Protein AF-G8C3I1-F1 (afdb_monomer)

Foldseek 3Di:
DDDDDDDDDDDDDAPVPPPDDDPPPPPPDDPPPDDDPDDDDDDDDDDPVQWDDDDPWIWGDDPPDDIATDDDDPDDPDDDGDDPDDDDDDPDDPPPPPPVPPPVVVVVVVVVLVVVLVVLVVVLVVVLVVLVVVLVVVLVVLVVLQVVLLVLLVVVVVVVVPPDVPPPDDPPLPPDRDFRDLSSLVSLLSVLLSLLVNLVVLQVSLVSNCVSVVDPDPRDHRPDDPCVNVLLVVLCVQQVRNPDQGNQADPPDDCPDVCCNRVQRHLVRHSCNLLDPDDVVSSVLVVQLVVLVVVLVVLLVVLCVVVVVVPPDDPDDDDPPPPVSPPCNVSSVVSSVSSSSVSVSSSSVSSCVVSVVDDPVVVPPD

Sequence (366 aa):
MFWIFKTKLGLLVPLSTVVAGTPIFLYAKPSLTGTTTGGGGVDKALTEKDYSLVGKELNLSSPGIPGVFLQQEGKSNSFYIAENLQGSSSNNLQEGFNLSSFDDKSWSQSLNQEIKKEQDISKVGKDQKQLYEDEVKKIQNIKINFQSAQEKVKKYLDSKNDSTPRVKRESQDNQEIYSLTPEERKALLHVFEGFYHLDQQKASLSSELQKASQGNLETITSNLDAGLKQKVKQDLSKINWSSGEVKLKKSGEQPKKKNNFYGWGTWERTPFQNFYDNQQEWLNAMEHYEKTLNLQNKQVSRTRKKCGFANIGFSGKRSSHSNTCDLNIQGHKQVVQKHKDVIEMHIAKWLLTKMGQLSSEKLERK

Nearest PDB structures (foldseek):
  3q84-assembly2_G  TM=2.038E-01  e=3.820E+00  Homo sapiens
  6qd6-assembly4_D  TM=1.767E-01  e=8.533E+00  Helicobacter pylori

pLDDT: mean 70.99, std 23.17, range [22.8, 98.06]

Structure (mmCIF, N/CA/C/O backbone):
data_AF-G8C3I1-F1
#
_entry.id   AF-G8C3I1-F1
#
loop_
_atom_site.group_PDB
_atom_site.id
_atom_site.type_symbol
_atom_site.label_atom_id
_atom_site.label_alt_id
_atom_site.label_comp_id
_atom_site.label_asym_id
_atom_site.label_entity_id
_atom_site.label_seq_id
_atom_site.pdbx_PDB_ins_code
_atom_site.Cartn_x
_atom_site.Cartn_y
_atom_site.Cartn_z
_atom_site.occupancy
_atom_site.B_iso_or_equiv
_atom_site.auth_seq_id
_atom_site.auth_comp_id
_atom_site.auth_asym_id
_atom_site.auth_atom_id
_atom_site.pdbx_PDB_model_num
ATOM 1 N N . MET A 1 1 ? -35.705 -7.674 -16.699 1.00 31.77 1 MET A N 1
ATOM 2 C CA . MET A 1 1 ? -36.084 -7.632 -15.272 1.00 31.77 1 MET A CA 1
ATOM 3 C C . MET A 1 1 ? -34.902 -7.024 -14.519 1.00 31.77 1 MET A C 1
ATOM 5 O O . MET A 1 1 ? -33.965 -7.735 -14.194 1.00 31.77 1 MET A O 1
ATOM 9 N N . PHE A 1 2 ? -34.868 -5.692 -14.405 1.00 23.06 2 PHE A N 1
ATOM 10 C CA . PHE A 1 2 ? -33.745 -4.934 -13.836 1.00 23.06 2 PHE A CA 1
ATOM 11 C C . PHE A 1 2 ? -34.102 -4.501 -12.414 1.00 23.06 2 PHE A C 1
ATOM 13 O O . PHE A 1 2 ? -35.092 -3.800 -12.222 1.00 23.06 2 PHE A O 1
ATOM 20 N N . TRP A 1 3 ? -33.309 -4.923 -11.432 1.00 22.80 3 TRP A N 1
ATOM 21 C CA . TRP A 1 3 ? -33.403 -4.431 -10.060 1.00 22.80 3 TRP A CA 1
ATOM 22 C C . TRP A 1 3 ? -32.483 -3.221 -9.895 1.00 22.80 3 TRP A C 1
ATOM 24 O O . TRP A 1 3 ? -31.271 -3.322 -10.070 1.00 22.80 3 TRP A O 1
ATOM 34 N N . ILE A 1 4 ? -33.078 -2.075 -9.569 1.00 24.95 4 ILE A N 1
ATOM 35 C CA . ILE A 1 4 ? -32.386 -0.842 -9.190 1.00 24.95 4 ILE A CA 1
ATOM 36 C C . ILE A 1 4 ? -32.362 -0.805 -7.661 1.00 24.95 4 ILE A C 1
ATOM 38 O O . ILE A 1 4 ? -33.402 -0.611 -7.034 1.00 24.95 4 ILE A O 1
ATOM 42 N N . PHE A 1 5 ? -31.190 -0.976 -7.051 1.00 26.70 5 PHE A N 1
ATOM 43 C CA . PHE A 1 5 ? -31.002 -0.679 -5.632 1.00 26.70 5 PHE A CA 1
ATOM 44 C C . PHE A 1 5 ? -30.710 0.816 -5.467 1.00 26.70 5 PHE A C 1
ATOM 46 O O . PHE A 1 5 ? -29.667 1.308 -5.889 1.00 26.70 5 PHE A O 1
ATOM 53 N N . LYS A 1 6 ? -31.644 1.543 -4.844 1.00 26.73 6 LYS A N 1
ATOM 54 C CA . LYS A 1 6 ? -31.394 2.867 -4.261 1.00 26.73 6 LYS A CA 1
ATOM 55 C C . LYS A 1 6 ? -30.860 2.672 -2.843 1.00 26.73 6 LYS A C 1
ATOM 57 O O . LYS A 1 6 ? -31.624 2.332 -1.943 1.00 26.73 6 LYS A O 1
ATOM 62 N N . THR A 1 7 ? -29.574 2.912 -2.632 1.00 31.31 7 THR A N 1
ATOM 63 C CA . THR A 1 7 ? -28.982 3.058 -1.297 1.00 31.31 7 THR A CA 1
ATOM 64 C C . THR A 1 7 ? -29.176 4.492 -0.804 1.00 31.31 7 THR A C 1
ATOM 66 O O . THR A 1 7 ? -28.846 5.459 -1.490 1.00 31.31 7 THR A O 1
ATOM 69 N N . LYS A 1 8 ? -29.770 4.634 0.386 1.00 28.62 8 LYS A N 1
ATOM 70 C CA . LYS A 1 8 ? -29.889 5.905 1.110 1.00 28.62 8 LYS A CA 1
ATOM 71 C C . LYS A 1 8 ? -28.516 6.300 1.665 1.00 28.62 8 LYS A C 1
ATOM 73 O O . LYS A 1 8 ? -27.866 5.493 2.321 1.00 28.62 8 LYS A O 1
ATOM 78 N N . LEU A 1 9 ? -28.114 7.544 1.408 1.00 32.22 9 LEU A N 1
ATOM 79 C CA . 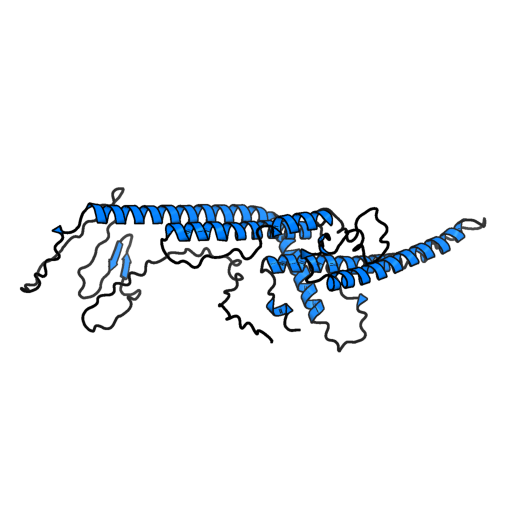LEU A 1 9 ? -26.937 8.192 1.984 1.00 32.22 9 LEU A CA 1
ATOM 80 C C . LEU A 1 9 ? -27.103 8.357 3.502 1.00 32.22 9 LEU A C 1
ATOM 82 O O . LEU A 1 9 ? -27.977 9.096 3.953 1.00 32.22 9 LEU A O 1
ATOM 86 N N . GLY A 1 10 ? -26.244 7.691 4.271 1.00 27.77 10 GLY A N 1
ATOM 87 C CA . GLY A 1 10 ? -25.923 8.077 5.642 1.00 27.77 10 GLY A CA 1
ATOM 88 C C . GLY A 1 10 ? -24.828 9.144 5.623 1.00 27.77 10 GLY A C 1
ATOM 89 O O . GLY A 1 10 ? -23.859 9.026 4.873 1.00 27.77 10 GLY A O 1
ATOM 90 N N . LEU A 1 11 ? -25.003 10.201 6.416 1.00 28.05 11 LEU A N 1
ATOM 91 C CA . LEU A 1 11 ? -24.034 11.282 6.603 1.00 28.05 11 LEU A CA 1
ATOM 92 C C . LEU A 1 11 ? -22.695 10.723 7.119 1.00 28.05 11 LEU A C 1
ATOM 94 O O . LEU A 1 11 ? -22.571 10.338 8.279 1.00 28.05 11 LEU A O 1
ATOM 98 N N . LEU A 1 12 ? -21.682 10.701 6.252 1.00 31.58 12 LEU A N 1
ATOM 99 C CA . LEU A 1 12 ? -20.287 10.461 6.616 1.00 31.58 12 LEU A CA 1
ATOM 100 C C . LEU A 1 12 ? -19.687 11.757 7.170 1.00 31.58 12 LEU A C 1
ATOM 102 O O . LEU A 1 12 ? -19.525 12.732 6.438 1.00 31.58 12 LEU A O 1
ATOM 106 N N . VAL A 1 13 ? -19.316 11.762 8.451 1.00 31.19 13 VAL A N 1
ATOM 107 C CA . VAL A 1 13 ? -18.420 12.786 9.005 1.00 31.19 13 VAL A CA 1
ATOM 108 C C . VAL A 1 13 ? -16.984 12.398 8.624 1.00 31.19 13 VAL A C 1
ATOM 110 O O . VAL A 1 13 ? -16.528 11.322 9.020 1.00 31.19 13 VAL A O 1
ATOM 113 N N . PRO A 1 14 ? -16.249 13.210 7.843 1.00 33.41 14 PRO A N 1
ATOM 114 C CA . PRO A 1 14 ? -14.880 12.885 7.464 1.00 33.41 14 PRO A CA 1
ATOM 115 C C . PRO A 1 14 ? -13.938 12.968 8.675 1.00 33.41 14 PRO A C 1
ATOM 117 O O . PRO A 1 14 ? -13.906 13.965 9.391 1.00 33.41 14 PRO A O 1
ATOM 120 N N . LEU A 1 15 ? -13.105 11.936 8.855 1.00 36.72 15 LEU A N 1
ATOM 121 C CA . LEU A 1 15 ? -12.084 11.816 9.912 1.00 36.72 15 LEU A CA 1
ATOM 122 C C . LEU A 1 15 ? -10.910 12.820 9.791 1.00 36.72 15 LEU A C 1
ATOM 124 O O . LEU A 1 15 ? -9.894 12.683 10.472 1.00 36.72 15 LEU A O 1
ATOM 128 N N . SER A 1 16 ? -11.004 13.827 8.919 1.00 33.16 16 SER A N 1
ATOM 129 C CA . SER A 1 16 ? -9.905 14.745 8.597 1.00 33.16 16 SER A CA 1
ATOM 130 C C . SER A 1 16 ? -9.633 15.827 9.651 1.00 33.16 16 SER A C 1
ATOM 132 O O . SER A 1 16 ? -8.697 16.601 9.483 1.00 33.16 16 SER A O 1
ATOM 134 N N . THR A 1 17 ? -10.394 15.890 10.745 1.00 34.09 17 THR A N 1
ATOM 135 C CA . THR A 1 17 ? -10.217 16.892 11.815 1.00 34.09 17 THR A CA 1
ATOM 136 C C . THR A 1 17 ? -9.324 16.453 12.979 1.00 34.09 17 THR A C 1
ATOM 138 O O . THR A 1 17 ? -9.079 17.253 13.873 1.00 34.09 17 THR A O 1
ATOM 141 N N . VAL A 1 18 ? -8.771 15.234 12.987 1.00 37.56 18 VAL A N 1
ATOM 142 C CA . VAL A 1 18 ? -8.043 14.717 14.171 1.00 37.56 18 VAL A CA 1
ATOM 143 C C . VAL A 1 18 ? -6.525 14.987 14.146 1.00 37.56 18 VAL A C 1
ATOM 145 O O . VAL A 1 18 ? -5.832 14.731 15.125 1.00 37.56 18 VAL A O 1
ATOM 148 N N . VAL A 1 19 ? -5.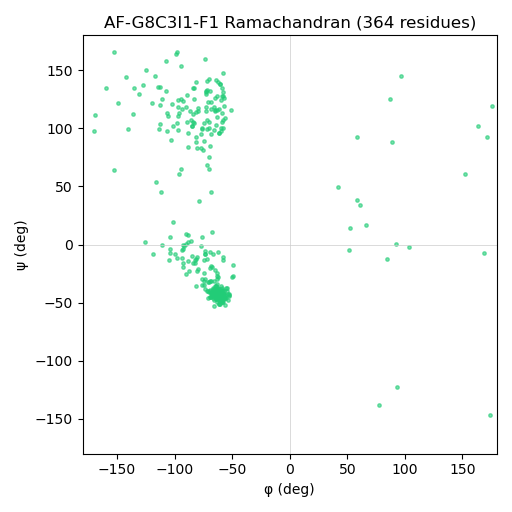972 15.574 13.078 1.00 36.38 19 VAL A N 1
ATOM 149 C CA . VAL A 1 19 ? -4.525 15.877 12.993 1.00 36.38 19 VAL A CA 1
ATOM 150 C C . VAL A 1 19 ? -4.264 17.384 12.918 1.00 36.38 19 VAL A C 1
ATOM 152 O O . VAL A 1 19 ? -3.576 17.876 12.033 1.00 36.38 19 VAL A O 1
ATOM 155 N N . ALA A 1 20 ? -4.809 18.131 13.872 1.00 31.34 20 ALA A N 1
ATOM 156 C CA . ALA A 1 20 ? -4.271 19.422 14.290 1.00 31.34 20 ALA A CA 1
ATOM 157 C C . ALA A 1 20 ? -4.592 19.592 15.779 1.00 31.34 20 ALA A C 1
ATOM 159 O O . ALA A 1 20 ? -5.736 19.449 16.197 1.00 31.34 20 ALA A O 1
ATOM 160 N N . GLY A 1 21 ? -3.550 19.773 16.588 1.00 33.72 21 GLY A N 1
ATOM 161 C CA . GLY A 1 21 ? -3.600 19.613 18.035 1.00 33.72 21 GLY A CA 1
ATOM 162 C C . GLY A 1 21 ? -4.637 20.483 18.740 1.00 33.72 21 GLY A C 1
ATOM 163 O O . GLY A 1 21 ? -4.607 21.701 18.644 1.00 33.72 21 GLY A O 1
ATOM 164 N N . THR A 1 22 ? -5.492 19.832 19.519 1.00 28.11 22 THR A N 1
ATOM 165 C CA . THR A 1 22 ? -5.963 20.267 20.842 1.00 28.11 22 THR A CA 1
ATOM 166 C C . THR A 1 22 ? -6.486 19.018 21.564 1.00 28.11 22 THR A C 1
ATOM 168 O O . THR A 1 22 ? -7.179 18.208 20.945 1.00 28.11 22 THR A O 1
ATOM 171 N N . PRO A 1 23 ? -6.145 18.786 22.843 1.00 30.58 23 PRO A N 1
ATOM 172 C CA . PRO A 1 23 ? -6.767 17.716 23.607 1.00 30.58 23 PRO A CA 1
ATOM 173 C C . PRO A 1 23 ? -8.224 18.105 23.875 1.00 30.58 23 PRO A C 1
ATOM 175 O O . PRO A 1 23 ? -8.504 18.976 24.696 1.00 30.58 23 PRO A O 1
ATOM 178 N N . ILE A 1 24 ? -9.159 17.471 23.167 1.00 29.94 24 ILE A N 1
ATOM 179 C CA . ILE A 1 24 ? -10.581 17.546 23.500 1.00 29.94 24 ILE A CA 1
ATOM 180 C C . ILE A 1 24 ? -10.760 16.765 24.803 1.00 29.94 24 ILE A C 1
ATOM 182 O O . ILE A 1 24 ? -10.808 15.535 24.813 1.00 29.94 24 ILE A O 1
ATOM 186 N N . PHE A 1 25 ? -10.836 17.485 25.920 1.00 28.30 25 PHE A N 1
ATOM 187 C CA . PHE A 1 25 ? -11.436 16.961 27.137 1.00 28.30 25 PHE A CA 1
ATOM 188 C C . PHE A 1 25 ? -12.927 16.749 26.856 1.00 28.30 25 PHE A C 1
ATOM 190 O O . PHE A 1 25 ? -13.719 17.688 26.892 1.00 28.30 25 PHE A O 1
ATOM 197 N N . LEU A 1 26 ? -13.308 15.511 26.544 1.00 28.73 26 LEU A N 1
ATOM 198 C CA . LEU A 1 26 ? -14.701 15.078 26.572 1.00 28.73 26 LEU A CA 1
ATOM 199 C C . LEU A 1 26 ? -15.154 15.030 28.037 1.00 28.73 26 LEU A C 1
ATOM 201 O O . LEU A 1 26 ? -15.110 13.985 28.679 1.00 28.73 26 LEU A O 1
ATOM 205 N N . TYR A 1 27 ? -15.587 16.169 28.574 1.00 28.83 27 TYR A N 1
ATOM 206 C CA . TYR A 1 27 ? -16.553 16.153 29.665 1.00 28.83 27 TYR A CA 1
ATOM 207 C C . TYR A 1 27 ? -17.911 15.835 29.044 1.00 28.83 27 TYR A C 1
ATOM 209 O O . TYR A 1 27 ? -18.565 16.705 28.470 1.00 28.83 27 TYR A O 1
ATOM 217 N N . ALA A 1 28 ? -18.330 14.574 29.131 1.00 28.70 28 ALA A N 1
ATOM 218 C CA . ALA A 1 28 ? -19.736 14.242 28.973 1.00 28.70 28 ALA A CA 1
ATOM 219 C C . ALA A 1 28 ? -20.490 14.913 30.134 1.00 28.70 28 ALA A C 1
ATOM 221 O O . ALA A 1 28 ? -20.399 14.467 31.276 1.00 28.70 28 ALA A O 1
ATOM 222 N N . LYS A 1 29 ? -21.178 16.030 29.866 1.00 29.39 29 LYS A N 1
ATOM 223 C CA . LYS A 1 29 ? -22.185 16.559 30.793 1.00 29.39 29 LYS A CA 1
ATOM 224 C C . LYS A 1 29 ? -23.381 15.598 30.750 1.00 29.39 29 LYS A C 1
ATOM 226 O O . LYS A 1 29 ? -23.921 15.403 29.660 1.00 29.39 29 LYS A O 1
ATOM 231 N N . PRO A 1 30 ? -23.822 15.009 31.872 1.00 30.08 30 PRO A N 1
ATOM 232 C CA . PRO A 1 30 ? -25.100 14.315 31.893 1.00 30.08 30 PRO A CA 1
ATOM 233 C C . PRO A 1 30 ? -26.214 15.347 31.678 1.00 30.08 30 PRO A C 1
ATOM 235 O O . PRO A 1 30 ? -26.363 16.286 32.461 1.00 30.08 30 PRO A O 1
ATOM 238 N N . SER A 1 31 ? -26.985 15.210 30.597 1.00 27.27 31 SER A N 1
ATOM 239 C CA . SER A 1 31 ? -28.233 15.953 30.436 1.00 27.27 31 SER A CA 1
ATOM 240 C C . SER A 1 31 ? -29.290 15.302 31.325 1.00 27.27 31 SER A C 1
ATOM 242 O O . SER A 1 31 ? -29.852 14.266 30.973 1.00 27.27 31 SER A O 1
ATOM 244 N N . LEU A 1 32 ? -29.556 15.889 32.488 1.00 30.33 32 LEU A N 1
ATOM 245 C CA . LEU A 1 32 ? -30.730 15.549 33.287 1.00 30.33 32 LEU A CA 1
ATOM 246 C C . LEU A 1 32 ? -31.964 16.159 32.611 1.00 30.33 32 LEU A C 1
ATOM 248 O O . LEU A 1 32 ? -32.336 17.296 32.885 1.00 30.33 32 LEU A O 1
ATOM 252 N N . THR A 1 33 ? -32.587 15.422 31.694 1.00 31.28 33 THR A N 1
ATOM 253 C CA . THR A 1 33 ? -33.949 15.725 31.239 1.00 31.28 33 THR A CA 1
ATOM 254 C C . THR A 1 33 ? -34.922 15.017 32.169 1.00 31.28 33 THR A C 1
ATOM 256 O O . THR A 1 33 ? -35.193 13.828 32.010 1.00 31.28 33 THR A O 1
ATOM 259 N N . GLY A 1 34 ? -35.414 15.739 33.171 1.00 33.69 34 GLY A N 1
ATOM 260 C CA . GLY A 1 34 ? -36.571 15.311 33.946 1.00 33.69 34 GLY A CA 1
ATOM 261 C C . GLY A 1 34 ? -37.840 15.668 33.182 1.00 33.69 34 GLY A C 1
ATOM 262 O O . GLY A 1 34 ? -38.125 16.845 32.994 1.00 33.69 34 GLY A O 1
ATOM 263 N N . THR A 1 35 ? -38.600 14.677 32.721 1.00 29.28 35 THR A N 1
ATOM 264 C CA . THR A 1 35 ? -39.956 14.906 32.212 1.00 29.28 35 THR A CA 1
ATOM 265 C C . THR A 1 35 ? -40.926 14.908 33.386 1.00 29.28 35 THR A C 1
ATOM 267 O O . THR A 1 35 ? -41.292 13.848 33.893 1.00 29.28 35 THR A O 1
ATOM 270 N N . THR A 1 36 ? -41.350 16.090 33.826 1.00 32.81 36 THR A N 1
ATOM 271 C CA . THR A 1 36 ? -42.514 16.241 34.704 1.00 32.81 36 THR A CA 1
ATOM 272 C C . THR A 1 36 ? -43.775 16.285 33.849 1.00 32.81 36 THR A C 1
ATOM 274 O O . THR A 1 36 ? -44.100 17.299 33.237 1.00 32.81 36 THR A O 1
ATOM 277 N N . THR A 1 37 ? -44.502 15.174 33.787 1.00 39.66 37 THR A N 1
ATOM 278 C CA . THR A 1 37 ? -45.883 15.152 33.291 1.00 39.66 37 THR A CA 1
ATOM 279 C C . THR A 1 37 ? -46.791 15.816 34.323 1.00 39.66 37 THR A C 1
ATOM 281 O O . THR A 1 37 ? -47.175 15.186 35.303 1.00 39.66 37 THR A O 1
ATOM 284 N N . GLY A 1 38 ? -47.136 17.086 34.103 1.00 38.06 38 GLY A N 1
ATOM 285 C CA . GLY A 1 38 ? -48.175 17.763 34.878 1.00 38.06 38 GLY A CA 1
ATOM 286 C C . GLY A 1 38 ? -48.149 19.285 34.766 1.00 38.06 38 GLY A C 1
ATOM 287 O O . GLY A 1 38 ? -47.383 19.935 35.462 1.00 38.06 38 GLY A O 1
ATOM 288 N N . GLY A 1 39 ? -49.055 19.841 33.956 1.00 38.41 39 GLY A N 1
ATOM 289 C CA . GLY A 1 39 ? -49.436 21.259 33.991 1.00 38.41 39 GLY A CA 1
ATOM 290 C C . GLY A 1 39 ? -48.563 22.179 33.136 1.00 38.41 39 GLY A C 1
ATOM 291 O O . GLY A 1 39 ? -47.348 22.205 33.264 1.00 38.41 39 GLY A O 1
ATOM 292 N N . GLY A 1 40 ? -49.199 22.938 32.241 1.00 42.09 40 GLY A N 1
ATOM 293 C CA . GLY A 1 40 ? -48.529 23.791 31.260 1.00 42.09 40 GLY A CA 1
ATOM 294 C C . GLY A 1 40 ? -47.617 24.843 31.893 1.00 42.09 40 GLY A C 1
ATOM 295 O O . GLY A 1 40 ? -48.083 25.859 32.400 1.00 42.09 40 GLY A O 1
ATOM 296 N N . GLY A 1 41 ? -46.313 24.607 31.798 1.00 41.78 41 GLY A N 1
ATOM 297 C CA . GLY A 1 41 ? -45.245 25.557 32.069 1.00 41.78 41 GLY A CA 1
ATOM 298 C C . GLY A 1 41 ? -44.221 25.445 30.946 1.00 41.78 41 GLY A C 1
ATOM 299 O O . GLY A 1 41 ? -43.913 24.352 30.487 1.00 41.78 41 GLY A O 1
ATOM 300 N N . VAL A 1 42 ? -43.764 26.580 30.431 1.00 39.66 42 VAL A N 1
ATOM 301 C CA . VAL A 1 42 ? -42.861 26.646 29.279 1.00 39.66 42 VAL A CA 1
ATOM 302 C C . VAL A 1 42 ? -41.492 26.091 29.685 1.00 39.66 42 VAL A C 1
ATOM 304 O O . VAL A 1 42 ? -40.834 26.692 30.534 1.00 39.66 42 VAL A O 1
ATOM 307 N N . ASP A 1 43 ? -41.056 24.984 29.077 1.00 39.88 43 ASP A N 1
ATOM 308 C CA . ASP A 1 43 ? -39.719 24.411 29.275 1.00 39.88 43 ASP A CA 1
ATOM 309 C C . ASP A 1 43 ? -38.643 25.428 28.863 1.00 39.88 43 ASP A C 1
ATOM 311 O O . ASP A 1 43 ? -38.348 25.622 27.680 1.00 39.88 43 ASP A O 1
ATOM 315 N N . LYS A 1 44 ? -38.045 26.114 29.840 1.00 49.84 44 LYS A N 1
ATOM 316 C CA . LYS A 1 44 ? -36.825 26.896 29.631 1.00 49.84 44 LYS A CA 1
ATOM 317 C C . LYS A 1 44 ? -35.627 26.027 29.978 1.00 49.84 44 LYS A C 1
ATOM 319 O O . LYS A 1 44 ? -35.447 25.638 31.127 1.00 49.84 44 LYS A O 1
ATOM 324 N N . ALA A 1 45 ? -34.796 25.754 28.976 1.00 49.16 45 ALA A N 1
ATOM 325 C CA . ALA A 1 45 ? -33.493 25.145 29.190 1.00 49.16 45 ALA A CA 1
ATOM 326 C C . ALA A 1 45 ? -32.654 26.030 30.127 1.00 49.16 45 ALA A C 1
ATOM 328 O O . ALA A 1 45 ? -32.557 27.240 29.907 1.00 49.16 45 ALA A O 1
ATOM 329 N N . LEU A 1 46 ? -32.054 25.417 31.151 1.00 45.28 46 LEU A N 1
ATOM 330 C CA . LEU A 1 46 ? -31.124 26.087 32.057 1.00 45.28 46 LEU A CA 1
ATOM 331 C C . LEU A 1 46 ? -29.960 26.673 31.250 1.00 45.28 46 LEU A C 1
ATOM 333 O O . LEU A 1 46 ? -29.323 25.989 30.446 1.00 45.28 46 LEU A O 1
ATOM 337 N N . THR A 1 47 ? -29.697 27.953 31.464 1.00 61.75 47 THR A N 1
ATOM 338 C CA . THR A 1 47 ? -28.595 28.692 30.852 1.00 61.75 47 THR A CA 1
ATOM 339 C C . THR A 1 47 ? -27.417 28.777 31.821 1.00 61.75 47 THR A C 1
ATOM 341 O O . THR A 1 47 ? -27.566 28.574 33.022 1.00 61.75 47 THR A O 1
ATOM 344 N N . GLU A 1 48 ? -26.223 29.117 31.329 1.00 49.84 48 GLU A N 1
ATOM 345 C CA . GLU A 1 48 ? -25.019 29.303 32.165 1.00 49.84 48 GLU A CA 1
ATOM 346 C C . GLU A 1 48 ? -25.165 30.361 33.273 1.00 49.84 48 GLU A C 1
ATOM 348 O O . GLU A 1 48 ? -24.308 30.453 34.143 1.00 49.84 48 GLU A O 1
ATOM 353 N N . LYS A 1 49 ? -26.239 31.158 33.262 1.00 61.09 49 LYS A N 1
ATOM 354 C CA . LYS A 1 49 ? -26.556 32.113 34.331 1.00 61.09 49 LYS A CA 1
ATOM 355 C C . LYS A 1 49 ? -27.269 31.475 35.525 1.00 61.09 49 LYS A C 1
ATOM 357 O O . LYS A 1 49 ? -27.304 32.089 36.585 1.00 61.09 49 LYS A O 1
ATOM 362 N N . ASP A 1 50 ? -27.811 30.271 35.355 1.00 49.03 50 ASP A N 1
ATOM 363 C CA . ASP A 1 50 ? -28.641 29.584 36.351 1.00 49.03 50 ASP A CA 1
ATOM 364 C C . ASP A 1 50 ? -27.815 28.672 37.281 1.00 49.03 50 ASP A C 1
ATOM 366 O O . ASP A 1 50 ? -28.345 28.052 38.204 1.00 49.03 50 ASP A O 1
ATOM 370 N N . TYR A 1 51 ? -26.497 28.605 37.065 1.00 49.00 51 TYR A N 1
ATOM 371 C CA . TYR A 1 51 ? -25.553 27.948 37.962 1.00 49.00 51 TYR A CA 1
ATOM 372 C C . TYR A 1 51 ? -24.242 28.730 38.040 1.00 49.00 51 TYR A C 1
ATOM 374 O O . TYR A 1 51 ? -23.759 29.272 37.049 1.00 49.00 51 TYR A O 1
ATOM 382 N N . SER A 1 52 ? -23.629 28.756 39.222 1.00 46.00 52 SER A N 1
ATOM 383 C CA . SER A 1 52 ? -22.265 29.259 39.387 1.00 46.00 52 SER A CA 1
ATOM 384 C C . SER A 1 52 ? -21.408 28.222 40.105 1.00 46.00 52 SER A C 1
ATOM 386 O O . SER A 1 52 ? -21.849 27.567 41.051 1.00 46.00 52 SER A O 1
ATOM 388 N N . LEU A 1 53 ? -20.186 28.041 39.607 1.00 40.28 53 LEU A N 1
ATOM 389 C CA . LEU A 1 53 ? -19.158 27.218 40.235 1.00 40.28 53 LEU A CA 1
ATOM 390 C C . LEU A 1 53 ? -18.237 28.148 41.015 1.00 40.28 53 LEU A C 1
ATOM 392 O O . LEU A 1 53 ? -17.424 28.864 40.429 1.00 40.28 53 LEU A O 1
ATOM 396 N N . VAL A 1 54 ? -18.380 28.144 42.337 1.00 43.22 54 VAL A N 1
ATOM 397 C CA . VAL A 1 54 ? -17.479 28.852 43.249 1.00 43.22 54 VAL A CA 1
ATOM 398 C C . VAL A 1 54 ? -16.755 27.784 44.067 1.00 43.22 54 VAL A C 1
ATOM 400 O O . VAL A 1 54 ? -17.306 27.206 44.995 1.00 43.22 54 VAL A O 1
ATOM 403 N N . GLY A 1 55 ? -15.517 27.462 43.685 1.00 63.12 55 GLY A N 1
ATOM 404 C CA . GLY A 1 55 ? -14.740 26.390 44.321 1.00 63.12 55 GLY A CA 1
ATOM 405 C C . GLY A 1 55 ? -15.157 24.977 43.878 1.00 63.12 55 GLY A C 1
ATOM 406 O O . GLY A 1 55 ? -15.357 24.736 42.690 1.00 63.12 55 GLY A O 1
ATOM 407 N N . LYS A 1 56 ? -15.231 24.026 44.824 1.00 47.06 56 LYS A N 1
ATOM 408 C CA . LYS A 1 56 ? -15.687 22.632 44.592 1.00 47.06 56 LYS A CA 1
ATOM 409 C C . LYS A 1 56 ? -17.203 22.457 44.741 1.00 47.06 56 LYS A C 1
ATOM 411 O O . LYS A 1 56 ? -17.688 21.330 44.754 1.00 47.06 56 LYS A O 1
ATOM 416 N N . GLU A 1 57 ? -17.934 23.554 44.876 1.00 43.50 57 GLU A N 1
ATOM 417 C CA . GLU A 1 57 ? -19.362 23.546 45.157 1.00 43.50 57 GLU A CA 1
ATOM 418 C C . GLU A 1 57 ? -20.127 23.970 43.900 1.00 43.50 57 GLU A C 1
ATOM 420 O O . GLU A 1 57 ? -19.776 24.946 43.229 1.00 43.50 57 GLU A O 1
ATOM 425 N N . LEU A 1 58 ? -21.161 23.199 43.557 1.00 46.81 58 LEU A N 1
ATOM 426 C CA . LEU A 1 58 ? -22.106 23.542 42.501 1.00 46.81 58 LEU A CA 1
ATOM 427 C C . LEU A 1 58 ? -23.317 24.193 43.166 1.00 46.81 58 LEU A C 1
ATOM 429 O O . LEU A 1 58 ? -24.033 23.525 43.909 1.00 46.81 58 LEU A O 1
ATOM 433 N N . ASN A 1 59 ? -23.534 25.483 42.913 1.00 47.47 59 ASN A N 1
ATOM 434 C CA . ASN A 1 59 ? -24.643 26.222 43.504 1.00 47.47 59 ASN A CA 1
ATOM 435 C C . ASN A 1 59 ? -25.709 26.481 42.430 1.00 47.47 59 ASN A C 1
ATOM 437 O O . ASN A 1 59 ? -25.455 27.187 41.448 1.00 47.47 59 ASN A O 1
ATOM 441 N N . LEU A 1 60 ? -26.879 25.862 42.595 1.00 50.56 60 LEU A N 1
ATOM 442 C CA . LEU A 1 60 ? -28.030 25.992 41.699 1.00 50.56 60 LEU A CA 1
ATOM 443 C C . LEU A 1 60 ? -29.032 26.949 42.342 1.00 50.56 60 LEU A C 1
ATOM 445 O O . LEU A 1 60 ? -29.764 26.569 43.254 1.00 50.56 60 LEU A O 1
ATOM 449 N N . SER A 1 61 ? -29.060 28.197 41.878 1.00 45.19 61 SER A N 1
ATOM 450 C CA . SER A 1 61 ? -30.024 29.191 42.348 1.00 45.19 61 SER A CA 1
ATOM 451 C C . SER A 1 61 ? -31.080 29.428 41.273 1.00 45.19 61 SER A C 1
ATOM 453 O O . SER A 1 61 ? -30.864 30.211 40.350 1.00 45.19 61 SER A O 1
ATOM 455 N N . SER A 1 62 ? -32.234 28.775 41.401 1.00 51.44 62 SER A N 1
ATOM 456 C CA . SER A 1 62 ? -33.437 29.137 40.647 1.00 51.44 62 SER A CA 1
ATOM 457 C C . SER A 1 62 ? -34.487 29.682 41.616 1.00 51.44 62 SER A C 1
ATOM 459 O O . SER A 1 62 ? -34.690 29.086 42.678 1.00 51.44 62 SER A O 1
ATOM 461 N N . PRO A 1 63 ? -35.179 30.789 41.294 1.00 40.88 63 PRO A N 1
ATOM 462 C CA . PRO A 1 63 ? -36.254 31.295 42.137 1.00 40.88 63 PRO A CA 1
ATOM 463 C C . PRO A 1 63 ? -37.369 30.243 42.250 1.00 40.88 63 PRO A C 1
ATOM 465 O O . PRO A 1 63 ? -37.980 29.870 41.252 1.00 40.88 63 PRO A O 1
ATOM 468 N N . GLY A 1 64 ? -37.606 29.752 43.471 1.00 50.56 64 GLY A N 1
ATOM 469 C CA . GLY A 1 64 ? -38.670 28.792 43.795 1.00 50.56 64 GLY A CA 1
ATOM 470 C C . GLY A 1 64 ? -38.235 27.338 44.020 1.00 50.56 64 GLY A C 1
ATOM 471 O O . GLY A 1 64 ? -39.088 26.526 44.364 1.00 50.56 64 GLY A O 1
ATOM 472 N N . ILE A 1 65 ? -36.948 26.997 43.880 1.00 50.31 65 ILE A N 1
ATOM 473 C CA . ILE A 1 65 ? -36.429 25.657 44.214 1.00 50.31 65 ILE A CA 1
ATOM 474 C C . ILE A 1 65 ? -35.536 25.780 45.461 1.00 50.31 65 ILE A C 1
ATOM 476 O O . ILE A 1 65 ? -34.608 26.593 45.438 1.00 50.31 65 ILE A O 1
ATOM 480 N N . PRO A 1 66 ? -35.780 25.027 46.552 1.00 44.78 66 PRO A N 1
ATOM 481 C CA . PRO A 1 66 ? -34.871 25.008 47.696 1.00 44.78 66 PRO A CA 1
ATOM 482 C C . PRO A 1 66 ? -33.479 24.545 47.242 1.00 44.78 66 PRO A C 1
ATOM 484 O O . PRO A 1 66 ? -33.344 23.536 46.551 1.00 44.78 66 PRO A O 1
ATOM 487 N N . GLY A 1 67 ? -32.450 25.327 47.579 1.00 43.03 67 GLY A N 1
ATOM 488 C CA . GLY A 1 67 ? -31.085 25.115 47.099 1.00 43.03 67 GLY A CA 1
ATOM 489 C C . GLY A 1 67 ? -30.541 23.744 47.500 1.00 43.03 67 GLY A C 1
ATOM 490 O O . GLY A 1 67 ? -30.509 23.401 48.680 1.00 43.03 67 GLY A O 1
ATOM 491 N N . VAL A 1 68 ? -30.096 22.965 46.513 1.00 44.06 68 VAL A N 1
ATOM 492 C CA . VAL A 1 68 ? -29.398 21.695 46.737 1.00 44.06 68 VAL A CA 1
ATOM 493 C C . VAL A 1 68 ? -27.913 21.996 46.902 1.00 44.06 68 VAL A C 1
ATOM 495 O O . VAL A 1 68 ? -27.262 22.449 45.962 1.00 44.06 68 VAL A O 1
ATOM 498 N N . PHE A 1 69 ? -27.379 21.737 48.094 1.00 46.00 69 PHE A N 1
ATOM 499 C CA . PHE A 1 69 ? -25.955 21.878 48.389 1.00 46.00 69 PHE A CA 1
ATOM 500 C C . PHE A 1 69 ? -25.245 20.536 48.201 1.00 46.00 69 PHE A C 1
ATOM 502 O O . PHE A 1 69 ? -25.624 19.532 48.800 1.00 46.00 69 PHE A O 1
ATOM 509 N N . LEU A 1 70 ? -24.197 20.521 47.376 1.00 42.50 70 LEU A N 1
ATOM 510 C CA . LEU A 1 70 ? -23.312 19.369 47.207 1.00 42.50 70 LEU A CA 1
ATOM 511 C C . LEU A 1 70 ? -21.936 19.726 47.764 1.00 42.50 70 LEU A C 1
ATOM 513 O O . LEU A 1 70 ? -21.171 20.444 47.121 1.00 42.50 70 LEU A O 1
ATOM 517 N N . GLN A 1 71 ? -21.627 19.215 48.956 1.00 41.72 71 GLN A N 1
ATOM 518 C CA . GLN A 1 71 ? -20.323 19.386 49.588 1.00 41.72 71 GLN A CA 1
ATOM 519 C C . GLN A 1 71 ? -19.602 18.037 49.649 1.00 41.72 71 GLN A C 1
ATOM 521 O O . GLN A 1 71 ? -20.100 17.072 50.223 1.00 41.72 71 GLN A O 1
ATOM 526 N N . GLN A 1 72 ? -18.435 17.955 49.009 1.00 41.22 72 GLN A N 1
ATOM 527 C CA . GLN A 1 72 ? -17.606 16.752 49.008 1.00 41.22 72 GLN A CA 1
ATOM 528 C C . GLN A 1 72 ? -16.516 16.879 50.078 1.00 41.22 72 GLN A C 1
ATOM 530 O O . GLN A 1 72 ? -15.469 17.483 49.833 1.00 41.22 72 GLN A O 1
ATOM 535 N N . GLU A 1 73 ? -16.741 16.283 51.249 1.00 37.56 73 GLU A N 1
ATOM 536 C CA . GLU A 1 73 ? -15.701 16.113 52.269 1.00 37.56 73 GLU A CA 1
ATOM 537 C C . GLU A 1 73 ? -15.021 14.736 52.168 1.00 37.56 73 GLU A C 1
ATOM 539 O O . GLU A 1 73 ? -15.541 13.779 51.599 1.00 37.56 73 GLU A O 1
ATOM 544 N N . GLY A 1 74 ? -13.771 14.666 52.624 1.00 44.28 74 GLY A N 1
ATOM 545 C CA . GLY A 1 74 ? -12.825 13.602 52.290 1.00 44.28 74 GLY A CA 1
ATOM 546 C C . GLY A 1 74 ? -13.252 12.162 52.623 1.00 44.28 74 GLY A C 1
ATOM 547 O O . GLY A 1 74 ? -13.879 11.881 53.634 1.00 44.28 74 GLY A O 1
ATOM 548 N N . LYS A 1 75 ? -12.787 11.239 51.763 1.00 43.53 75 LYS A N 1
ATOM 549 C CA . LYS A 1 75 ? -12.713 9.759 51.859 1.00 43.53 75 LYS A CA 1
ATOM 550 C C . LYS A 1 75 ? -13.974 8.958 52.227 1.00 43.53 75 LYS A C 1
ATOM 552 O O . LYS A 1 75 ? -13.922 7.737 52.116 1.00 43.53 75 LYS A O 1
ATOM 557 N N . SER A 1 76 ? -15.099 9.586 52.544 1.00 39.09 76 SER A N 1
ATOM 558 C CA . SER A 1 76 ? -16.393 8.920 52.698 1.00 39.09 76 SER A CA 1
ATOM 559 C C . SER A 1 76 ? -17.474 9.745 52.010 1.00 39.09 76 SER A C 1
ATOM 561 O O . SER A 1 76 ? -17.801 10.837 52.460 1.00 39.09 76 SER A O 1
ATOM 563 N N . ASN A 1 77 ? -18.043 9.217 50.924 1.00 36.56 77 ASN A N 1
ATOM 564 C CA . ASN A 1 77 ? -19.208 9.815 50.272 1.00 36.56 77 ASN A CA 1
ATOM 565 C C . ASN A 1 77 ? -20.460 9.523 51.116 1.00 36.56 77 ASN A C 1
ATOM 567 O O . ASN A 1 77 ? -21.192 8.581 50.824 1.00 36.56 77 ASN A O 1
ATOM 571 N N . SER A 1 78 ? -20.707 10.302 52.168 1.00 37.91 78 SER A N 1
ATOM 572 C CA . SER A 1 78 ? -22.035 10.379 52.787 1.00 37.91 78 SER A CA 1
ATOM 573 C C . SER A 1 78 ? -22.770 11.595 52.240 1.00 37.91 78 SER A C 1
ATOM 575 O O . SER A 1 78 ? -22.258 12.710 52.321 1.00 37.91 78 SER A O 1
ATOM 577 N N . PHE A 1 79 ? -23.958 11.368 51.687 1.00 37.81 79 PHE A N 1
ATOM 578 C CA . PHE A 1 79 ? -24.857 12.410 51.205 1.00 37.81 79 PHE A CA 1
ATOM 579 C C . PHE A 1 79 ? -25.779 12.852 52.341 1.00 37.81 79 PHE A C 1
ATOM 581 O O . PHE A 1 79 ? -26.442 12.015 52.949 1.00 37.81 79 PHE A O 1
ATOM 588 N N . TYR A 1 80 ? -25.856 14.157 52.590 1.00 37.09 80 TYR A N 1
ATOM 589 C CA . TYR A 1 80 ? -26.853 14.743 53.481 1.00 37.09 80 TYR A CA 1
ATOM 590 C C . TYR A 1 80 ? -27.698 15.733 52.685 1.00 37.09 80 TYR A C 1
ATOM 592 O O . TYR A 1 80 ? -27.172 16.680 52.106 1.00 37.09 80 TYR A O 1
ATOM 600 N N . ILE A 1 81 ? -29.011 15.509 52.654 1.00 37.25 81 ILE A N 1
ATOM 601 C CA . ILE A 1 81 ? -29.977 16.512 52.206 1.00 37.25 81 ILE A CA 1
ATOM 602 C C . ILE A 1 81 ? -30.352 17.307 53.455 1.00 37.25 81 ILE A C 1
ATOM 604 O O . ILE A 1 81 ? -31.039 16.792 54.334 1.00 37.25 81 ILE A O 1
ATOM 608 N N . ALA A 1 82 ? -29.846 18.533 53.576 1.00 40.88 82 ALA A N 1
ATOM 609 C CA . ALA A 1 82 ? -30.240 19.430 54.655 1.00 40.88 82 ALA A CA 1
ATOM 610 C C . ALA A 1 82 ? -31.547 20.134 54.267 1.00 40.88 82 ALA A C 1
ATOM 612 O O . ALA A 1 82 ? -31.562 21.036 53.431 1.00 40.88 82 ALA A O 1
ATOM 613 N N . GLU A 1 83 ? -32.653 19.703 54.866 1.00 37.88 83 GLU A N 1
ATOM 614 C CA . GLU A 1 83 ? -33.967 20.313 54.684 1.00 37.88 83 GLU A CA 1
ATOM 615 C C . GLU A 1 83 ? -34.091 21.546 55.593 1.00 37.88 83 GLU A C 1
ATOM 617 O O . GLU A 1 83 ? -34.453 21.458 56.763 1.00 37.88 83 GLU A O 1
ATOM 622 N N . ASN A 1 84 ? -33.749 22.723 55.065 1.00 43.03 84 ASN A N 1
ATOM 623 C CA . ASN A 1 84 ? -34.031 23.993 55.735 1.00 43.03 84 ASN A CA 1
ATOM 624 C C . ASN A 1 84 ? -35.428 24.483 55.327 1.00 43.03 84 ASN A C 1
ATOM 626 O O . ASN A 1 84 ? -35.580 25.295 54.416 1.00 43.03 84 ASN A O 1
ATOM 630 N N . LEU A 1 85 ? -36.458 23.979 56.011 1.00 40.94 85 LEU A N 1
ATOM 631 C CA . LEU A 1 85 ? -37.831 24.477 55.916 1.00 40.94 85 LEU A CA 1
ATOM 632 C C . LEU A 1 85 ? -38.158 25.333 57.144 1.00 40.94 85 LEU A C 1
ATOM 634 O O . LEU A 1 85 ? -38.680 24.853 58.148 1.00 40.94 85 LEU A O 1
ATOM 638 N N . GLN A 1 86 ? -37.889 26.634 57.046 1.00 47.12 86 GLN A N 1
ATOM 639 C CA . GLN A 1 86 ? -38.577 27.626 57.866 1.00 47.12 86 GLN A CA 1
ATOM 640 C C . GLN A 1 86 ? -39.586 28.380 57.003 1.00 47.12 86 GLN A C 1
ATOM 642 O O . GLN A 1 86 ? -39.224 29.188 56.154 1.00 47.12 86 GLN A O 1
ATOM 647 N N . GLY A 1 87 ? -40.863 28.127 57.289 1.00 47.00 87 GLY A N 1
ATOM 648 C CA . GLY A 1 87 ? -41.951 29.062 57.029 1.00 47.00 87 GLY A CA 1
ATOM 649 C C . GLY A 1 87 ? -42.603 28.964 55.656 1.00 47.00 87 GLY A C 1
ATOM 650 O O . GLY A 1 87 ? -42.287 29.739 54.762 1.00 47.00 87 GLY A O 1
ATOM 651 N N . SER A 1 88 ? -43.618 28.107 55.538 1.00 39.19 88 SER A N 1
ATOM 652 C CA . SER A 1 88 ? -44.905 28.470 54.924 1.00 39.19 88 SER A CA 1
ATOM 653 C C . SER A 1 88 ? -45.933 27.373 55.186 1.00 39.19 88 SER A C 1
ATOM 655 O O . SER A 1 88 ? -45.829 26.265 54.668 1.00 39.19 88 SER A O 1
ATOM 657 N N . SER A 1 89 ? -46.934 27.697 56.007 1.00 48.38 89 SER A N 1
ATOM 658 C CA . SER A 1 89 ? -48.155 26.908 56.164 1.00 48.38 89 SER A CA 1
ATOM 659 C C . SER A 1 89 ? -48.871 26.786 54.823 1.00 48.38 89 SER A C 1
ATOM 661 O O . SER A 1 89 ? -49.418 27.767 54.324 1.00 48.38 89 SER A O 1
ATOM 663 N N . SER A 1 90 ? -48.936 25.575 54.280 1.00 40.16 90 SER A N 1
ATOM 664 C CA . SER A 1 90 ? -49.975 25.191 53.330 1.00 40.16 90 SER A CA 1
ATOM 665 C C . SER A 1 90 ? -50.401 23.760 53.632 1.00 40.16 90 SER A C 1
ATOM 667 O O . SER A 1 90 ? -49.727 22.788 53.297 1.00 40.16 90 SER A O 1
ATOM 669 N N . ASN A 1 91 ? -51.522 23.650 54.340 1.00 49.16 91 ASN A N 1
ATOM 670 C CA . ASN A 1 91 ? -52.246 22.405 54.525 1.00 49.16 91 ASN A CA 1
ATOM 671 C C . ASN A 1 91 ? -52.906 22.061 53.185 1.00 49.16 91 ASN A C 1
ATOM 673 O O . ASN A 1 91 ? -53.841 22.761 52.807 1.00 49.16 91 ASN A O 1
ATOM 677 N N . ASN A 1 92 ? -52.388 21.052 52.471 1.00 49.84 92 ASN A N 1
ATOM 678 C CA . ASN A 1 92 ? -53.092 20.149 51.531 1.00 49.84 92 ASN A CA 1
ATOM 679 C C . ASN A 1 92 ? -52.161 19.614 50.429 1.00 49.84 92 ASN A C 1
ATOM 681 O O . ASN A 1 92 ? -52.401 19.815 49.243 1.00 49.84 92 ASN A O 1
ATOM 685 N N . LEU A 1 93 ? -51.110 18.893 50.822 1.00 44.00 93 LEU A N 1
ATOM 686 C CA . LEU A 1 93 ? -50.365 17.993 49.934 1.00 44.00 93 LEU A CA 1
ATOM 687 C C . LEU A 1 93 ? -49.735 16.875 50.776 1.00 44.00 93 LEU A C 1
ATOM 689 O O . LEU A 1 93 ? -48.526 16.751 50.913 1.00 44.00 93 LEU A O 1
ATOM 693 N N . GLN A 1 94 ? -50.600 16.068 51.390 1.00 43.81 94 GLN A N 1
ATOM 694 C CA . GLN A 1 94 ? -50.257 14.719 51.839 1.00 43.81 94 GLN A CA 1
ATOM 695 C C . GLN A 1 94 ? -50.698 13.718 50.762 1.00 43.81 94 GLN A C 1
ATOM 697 O O . GLN A 1 94 ? -51.504 12.828 51.009 1.00 43.81 94 GLN A O 1
ATOM 702 N N . GLU A 1 95 ? -50.150 13.841 49.553 1.00 44.03 95 GLU A N 1
ATOM 703 C CA . GLU A 1 95 ? -49.829 12.628 48.803 1.00 44.03 95 GLU A CA 1
ATOM 704 C C . GLU A 1 95 ? -48.492 12.158 49.360 1.00 44.03 95 GLU A C 1
ATOM 706 O O . GLU A 1 95 ? -47.418 12.594 48.951 1.00 44.03 95 GLU A O 1
ATOM 711 N N . GLY A 1 96 ? -48.581 11.350 50.418 1.00 41.66 96 GLY A N 1
ATOM 712 C CA . GLY A 1 96 ? -47.425 10.733 51.037 1.00 41.66 96 GLY A CA 1
ATOM 713 C C . GLY A 1 96 ? -46.670 9.936 49.985 1.00 41.66 96 GLY A C 1
ATOM 714 O O . GLY A 1 96 ? -47.129 8.879 49.553 1.00 41.66 96 GLY A O 1
ATOM 715 N N . PHE A 1 97 ? -45.501 10.440 49.591 1.00 44.31 97 PHE A N 1
ATOM 716 C CA . PHE A 1 97 ? -44.502 9.651 48.892 1.00 44.31 97 PHE A CA 1
ATOM 717 C C . PHE A 1 97 ? -44.111 8.522 49.847 1.00 44.31 97 PHE A C 1
ATOM 719 O O . PHE A 1 97 ? -43.365 8.711 50.808 1.00 44.31 97 PHE A O 1
ATOM 726 N N . ASN A 1 98 ? -44.741 7.365 49.668 1.00 43.12 98 ASN A N 1
ATOM 727 C CA . ASN A 1 98 ? -44.643 6.260 50.600 1.00 43.12 98 ASN A CA 1
ATOM 728 C C . ASN A 1 98 ? -43.293 5.551 50.399 1.00 43.12 98 ASN A C 1
ATOM 730 O O . ASN A 1 98 ? -43.199 4.545 49.692 1.00 43.12 98 ASN A O 1
ATOM 734 N N . LEU A 1 99 ? -42.241 6.093 51.029 1.00 47.75 99 LEU A N 1
ATOM 735 C CA . LEU A 1 99 ? -40.881 5.531 51.055 1.00 47.75 99 LEU A CA 1
ATOM 736 C C . LEU A 1 99 ? -40.826 4.102 51.627 1.00 47.75 99 LEU A C 1
ATOM 738 O O . LEU A 1 99 ? -39.822 3.422 51.460 1.00 47.75 99 LEU A O 1
ATOM 742 N N . SER A 1 100 ? -41.894 3.617 52.268 1.00 46.94 100 SER A N 1
ATOM 743 C CA . SER A 1 100 ? -41.940 2.267 52.845 1.00 46.94 100 SER A CA 1
ATOM 744 C C . SER A 1 100 ? -42.066 1.134 51.816 1.00 46.94 100 SER A C 1
ATOM 746 O O . SER A 1 100 ? -41.979 -0.032 52.192 1.00 46.94 100 SER A O 1
ATOM 748 N N . SER A 1 101 ? -42.243 1.454 50.527 1.00 46.03 101 SER A N 1
ATOM 749 C CA . SER A 1 101 ? -42.268 0.460 49.439 1.00 46.03 101 SER A CA 1
ATOM 750 C C . SER A 1 101 ? -40.991 0.417 48.595 1.00 46.03 101 SER A C 1
ATOM 752 O O . SER A 1 101 ? -40.934 -0.321 47.610 1.00 46.03 101 SER A O 1
ATOM 754 N N . PHE A 1 102 ? -39.950 1.163 48.984 1.00 49.56 102 PHE A N 1
ATOM 755 C CA . PHE A 1 102 ? -38.616 0.938 48.440 1.00 49.56 102 PHE A CA 1
ATOM 756 C C . PHE A 1 102 ? -38.126 -0.415 48.952 1.00 49.56 102 PHE A C 1
ATOM 758 O O . PHE A 1 102 ? -37.623 -0.542 50.064 1.00 49.56 102 PHE A O 1
ATOM 765 N N . ASP A 1 103 ? -38.331 -1.451 48.142 1.00 59.16 103 ASP A N 1
ATOM 766 C CA . ASP A 1 103 ? -37.689 -2.739 48.345 1.00 59.16 103 ASP A CA 1
ATOM 767 C C . ASP A 1 103 ? -36.174 -2.506 48.239 1.00 59.16 103 ASP A C 1
ATOM 769 O O . ASP A 1 103 ? -35.607 -2.418 47.146 1.00 59.16 103 ASP A O 1
ATOM 773 N N . ASP A 1 104 ? -35.534 -2.324 49.397 1.00 64.75 104 ASP A N 1
ATOM 774 C CA . ASP A 1 104 ? -34.122 -1.961 49.589 1.00 64.75 104 ASP A CA 1
ATOM 775 C C . ASP A 1 104 ? -33.174 -2.854 48.765 1.00 64.75 104 ASP A C 1
ATOM 777 O O . ASP A 1 104 ? -32.086 -2.456 48.331 1.00 64.75 104 ASP A O 1
ATOM 781 N N . LYS A 1 105 ? -33.613 -4.086 48.483 1.00 73.44 105 LYS A N 1
ATOM 782 C CA . LYS A 1 105 ? -32.894 -5.050 47.647 1.00 73.44 105 LYS A CA 1
ATOM 783 C C . LYS A 1 105 ? -32.932 -4.703 46.160 1.00 73.44 105 LYS A C 1
ATOM 785 O O . LYS A 1 105 ? -31.924 -4.882 45.487 1.00 73.44 105 LYS A O 1
ATOM 790 N N . SER A 1 106 ? -34.049 -4.197 45.646 1.00 74.06 106 SER A N 1
ATOM 791 C CA . SER A 1 106 ? -34.205 -3.834 44.230 1.00 74.06 106 SER A CA 1
ATOM 792 C C . SER A 1 106 ? -33.354 -2.614 43.869 1.00 74.06 106 SER A C 1
ATOM 794 O O . SER A 1 106 ? -32.608 -2.623 42.886 1.00 74.06 106 SER A O 1
ATOM 796 N N . TRP A 1 107 ? -33.376 -1.584 44.719 1.00 73.25 107 TRP A N 1
ATOM 797 C CA . TRP A 1 107 ? -32.594 -0.371 44.484 1.00 73.25 107 TRP A CA 1
ATOM 798 C C . TRP A 1 107 ? -31.085 -0.612 44.609 1.00 73.25 107 TRP A C 1
ATOM 800 O O . TRP A 1 107 ? -30.321 -0.216 43.727 1.00 73.25 107 TRP A O 1
ATOM 810 N N . SER A 1 108 ? -30.645 -1.337 45.644 1.00 69.75 108 SER A N 1
ATOM 811 C CA . SER A 1 108 ? -29.229 -1.697 45.803 1.00 69.75 108 SER A CA 1
ATOM 812 C C . SER A 1 108 ? -28.719 -2.592 44.666 1.00 69.75 108 SER A C 1
ATOM 814 O O . SER A 1 108 ? -27.575 -2.445 44.229 1.00 69.75 108 SER A O 1
ATOM 816 N N . GLN A 1 109 ? -29.556 -3.482 44.121 1.00 78.38 109 GLN A N 1
ATOM 817 C CA . GLN A 1 109 ? -29.230 -4.248 42.914 1.00 78.38 109 GLN A CA 1
ATOM 818 C C . GLN A 1 109 ? -29.082 -3.346 41.686 1.00 78.38 109 GLN A C 1
ATOM 820 O O . GLN A 1 109 ? -28.098 -3.485 40.958 1.00 78.38 109 GLN A O 1
ATOM 825 N N . SER A 1 110 ? -30.005 -2.403 41.481 1.00 70.25 110 SER A N 1
ATOM 826 C CA . SER A 1 110 ? -29.941 -1.443 40.374 1.00 70.25 110 SER A CA 1
ATOM 827 C C . SER A 1 110 ? -28.685 -0.567 40.447 1.00 70.25 110 SER A C 1
ATOM 829 O O . SER A 1 110 ? -27.993 -0.396 39.446 1.00 70.25 110 SER A O 1
ATOM 831 N N . LEU A 1 111 ? -28.344 -0.055 41.633 1.00 69.25 111 LEU A N 1
ATOM 832 C CA . LEU A 1 111 ? -27.159 0.780 41.836 1.00 69.25 111 LEU A CA 1
ATOM 833 C C . LEU A 1 111 ? -25.860 -0.001 41.587 1.00 69.25 111 LEU A C 1
ATOM 835 O O . LEU A 1 111 ? -24.966 0.485 40.899 1.00 69.25 111 LEU A O 1
ATOM 839 N N . ASN A 1 112 ? -25.761 -1.232 42.098 1.00 79.25 112 ASN A N 1
ATOM 840 C CA . ASN A 1 112 ? -24.593 -2.086 41.866 1.00 79.25 112 ASN A CA 1
ATOM 841 C C . ASN A 1 112 ? -24.420 -2.448 40.386 1.00 79.25 112 ASN A C 1
ATOM 843 O O . ASN A 1 112 ? -23.290 -2.543 39.903 1.00 79.25 112 ASN A O 1
ATOM 847 N N . GLN A 1 113 ? -25.525 -2.646 39.661 1.00 80.81 113 GLN A N 1
ATOM 848 C CA . GLN A 1 113 ? -25.477 -2.840 38.214 1.00 80.81 113 GLN A CA 1
ATOM 849 C C . GLN A 1 113 ? -24.934 -1.594 37.516 1.00 80.81 113 GLN A C 1
ATOM 851 O O . GLN A 1 113 ? -24.042 -1.730 36.684 1.00 80.81 113 GLN A O 1
ATOM 856 N N . GLU A 1 114 ? -25.398 -0.401 37.884 1.00 68.31 114 GLU A N 1
ATOM 857 C CA . GLU A 1 114 ? -24.947 0.845 37.259 1.00 68.31 114 GLU A CA 1
ATOM 858 C C . GLU A 1 114 ? -23.468 1.148 37.553 1.00 68.31 114 GLU A C 1
ATOM 860 O O . GLU A 1 114 ? -22.701 1.413 36.631 1.00 68.31 114 GLU A O 1
ATOM 865 N N . ILE A 1 115 ? -23.014 0.962 38.800 1.00 76.00 115 ILE A N 1
ATOM 866 C CA . ILE A 1 115 ? -21.589 1.076 39.168 1.00 76.00 115 ILE A CA 1
ATOM 867 C C . ILE A 1 115 ? -20.736 0.097 38.354 1.00 76.00 115 ILE A C 1
ATOM 869 O O . ILE A 1 115 ? -19.657 0.450 37.872 1.00 76.00 115 ILE A O 1
ATOM 873 N N . LYS A 1 116 ? -21.203 -1.147 38.184 1.00 82.44 116 LYS A N 1
ATOM 874 C CA . LYS A 1 116 ? -20.486 -2.147 37.387 1.00 82.44 116 LYS A CA 1
ATOM 875 C C . LYS A 1 116 ? -20.398 -1.730 35.917 1.00 82.44 116 LYS A C 1
ATOM 877 O O . LYS A 1 116 ? -19.324 -1.848 35.331 1.00 82.44 116 LYS A O 1
ATOM 882 N N . LYS A 1 117 ? -21.481 -1.192 35.343 1.00 74.38 117 LYS A N 1
ATOM 883 C CA . LYS A 1 117 ? -21.471 -0.647 33.976 1.00 74.38 117 LYS A CA 1
ATOM 884 C C . LYS A 1 117 ? -20.460 0.487 33.835 1.00 74.38 117 LYS A C 1
ATOM 886 O O . LYS A 1 117 ? -19.655 0.454 32.909 1.00 74.38 117 LYS A O 1
ATOM 891 N N . GLU A 1 118 ? -20.444 1.450 34.758 1.00 70.25 118 GLU A N 1
ATOM 892 C CA . GLU A 1 118 ? -19.479 2.558 34.728 1.00 70.25 118 GLU A CA 1
ATOM 893 C C . GLU A 1 118 ? -18.029 2.068 34.820 1.00 70.25 118 GLU A C 1
ATOM 895 O O . GLU A 1 118 ? -17.157 2.534 34.080 1.00 70.25 118 GLU A O 1
ATOM 900 N N . GLN A 1 119 ? -17.758 1.096 35.695 1.00 78.31 119 GLN A N 1
ATOM 901 C CA . GLN A 1 119 ? -16.431 0.495 35.820 1.00 78.31 119 GLN A CA 1
ATOM 902 C C . GLN A 1 119 ? -15.992 -0.201 34.529 1.00 78.31 119 GLN A C 1
ATOM 904 O O . GLN A 1 119 ? -14.838 -0.047 34.119 1.00 78.31 119 GLN A O 1
ATOM 909 N N . ASP A 1 120 ? -16.888 -0.949 33.888 1.00 79.25 120 ASP A N 1
ATOM 910 C CA . ASP A 1 120 ? -16.587 -1.658 32.645 1.00 79.25 120 ASP A CA 1
ATOM 911 C C . ASP A 1 120 ? -16.376 -0.671 31.482 1.00 79.25 120 ASP A C 1
ATOM 913 O O . ASP A 1 120 ? -15.384 -0.786 30.761 1.00 79.25 120 ASP A O 1
ATOM 917 N N . ILE A 1 121 ? -17.194 0.383 31.371 1.00 79.81 121 ILE A N 1
ATOM 918 C CA . ILE A 1 121 ? -17.003 1.469 30.389 1.00 79.81 121 ILE A CA 1
ATOM 919 C C . ILE A 1 121 ? -15.661 2.189 30.613 1.00 79.81 121 ILE A C 1
ATOM 921 O O . ILE A 1 121 ? -14.933 2.475 29.658 1.00 79.81 121 ILE A O 1
ATOM 925 N N . SER A 1 122 ? -15.288 2.454 31.869 1.00 79.56 122 SER A N 1
ATOM 926 C CA . SER A 1 122 ? -14.016 3.106 32.204 1.00 79.56 122 SER A CA 1
ATOM 927 C C . SER A 1 122 ? -12.800 2.259 31.814 1.00 79.56 122 SER A C 1
ATOM 929 O O . SER A 1 122 ? -11.813 2.799 31.304 1.00 79.56 122 SER A O 1
ATOM 931 N N . LYS A 1 123 ? -12.858 0.935 32.021 1.00 84.25 123 LYS A N 1
ATOM 932 C CA . LYS A 1 123 ? -11.794 0.005 31.600 1.00 84.25 123 LYS A CA 1
ATOM 933 C C . LYS A 1 123 ? -11.635 -0.001 30.084 1.00 84.25 123 LYS A C 1
ATOM 935 O O . LYS A 1 123 ? -10.530 0.244 29.610 1.00 84.25 123 LYS A O 1
ATOM 940 N N . VAL A 1 124 ? -12.741 -0.149 29.349 1.00 80.75 124 VAL A N 1
ATOM 941 C CA . VAL A 1 124 ? -12.756 -0.080 27.877 1.00 80.75 124 VAL A CA 1
ATOM 942 C C . VAL A 1 124 ? -12.108 1.223 27.389 1.00 80.75 124 VAL A C 1
ATOM 944 O O . VAL A 1 124 ? -11.270 1.204 26.488 1.00 80.75 124 VAL A O 1
ATOM 947 N N . GLY A 1 125 ? -12.411 2.355 28.036 1.00 81.00 125 GLY A N 1
ATOM 948 C CA . GLY A 1 125 ? -11.795 3.646 27.713 1.00 81.00 125 GLY A CA 1
ATOM 949 C C . GLY A 1 125 ? -10.277 3.700 27.947 1.00 81.00 125 GLY A C 1
ATOM 950 O O . GLY A 1 125 ? -9.549 4.284 27.139 1.00 81.00 125 GLY A O 1
ATOM 951 N N . LYS A 1 126 ? -9.771 3.085 29.025 1.00 86.25 126 LYS A N 1
ATOM 952 C CA . LYS A 1 126 ? -8.326 3.015 29.316 1.00 86.25 126 LYS A CA 1
ATOM 953 C C . LYS A 1 126 ? -7.590 2.112 28.331 1.00 86.25 126 LYS A C 1
ATOM 955 O O . LYS A 1 126 ? -6.555 2.526 27.808 1.00 86.25 126 LYS A O 1
ATOM 960 N N . ASP A 1 127 ? -8.140 0.934 28.051 1.00 82.19 127 ASP A N 1
ATOM 961 C CA . ASP A 1 127 ? -7.546 -0.040 27.133 1.00 82.19 127 ASP A CA 1
ATOM 962 C C . ASP A 1 127 ? -7.477 0.529 25.714 1.00 82.19 127 ASP A C 1
ATOM 964 O O . ASP A 1 127 ? -6.437 0.461 25.055 1.00 82.19 127 ASP A O 1
ATOM 968 N N . GLN A 1 128 ? -8.547 1.202 25.278 1.00 81.00 128 GLN A N 1
ATOM 969 C CA . GLN A 1 128 ? -8.572 1.919 24.009 1.00 81.00 128 GLN A CA 1
ATOM 970 C C . GLN A 1 128 ? -7.475 2.990 23.957 1.00 81.00 128 GLN A C 1
ATOM 972 O O . GLN A 1 128 ? -6.710 3.039 22.994 1.00 81.00 128 GLN A O 1
ATOM 977 N N . LYS A 1 129 ? -7.362 3.839 24.987 1.00 82.88 129 LYS A N 1
ATOM 978 C CA . LYS A 1 129 ? -6.348 4.903 25.030 1.00 82.88 129 LYS A CA 1
ATOM 979 C C . LYS A 1 129 ? -4.927 4.343 24.936 1.00 82.88 129 LYS A C 1
ATOM 981 O O . LYS A 1 129 ? -4.153 4.818 24.106 1.00 82.88 129 LYS A O 1
ATOM 986 N N . GLN A 1 130 ? -4.606 3.338 25.751 1.00 86.75 130 GLN A N 1
ATOM 987 C CA . GLN A 1 130 ? -3.286 2.704 25.760 1.00 86.75 130 GLN A CA 1
ATOM 988 C C . GLN A 1 130 ? -2.935 2.151 24.377 1.00 86.75 130 GLN A C 1
ATOM 990 O O . GLN A 1 130 ? -1.834 2.359 23.869 1.00 86.75 130 GLN A O 1
ATOM 995 N N . LEU A 1 131 ? -3.908 1.515 23.730 1.00 84.00 131 LEU A N 1
ATOM 996 C CA . LEU A 1 131 ? -3.716 0.946 22.413 1.00 84.00 131 LEU A CA 1
ATOM 997 C C . LEU A 1 131 ? -3.400 1.990 21.334 1.00 84.00 131 LEU A C 1
ATOM 999 O O . LEU A 1 131 ? -2.484 1.800 20.531 1.00 84.00 131 LEU A O 1
ATOM 1003 N N . TYR A 1 132 ? -4.140 3.101 21.318 1.00 82.06 132 TYR A N 1
ATOM 1004 C CA . TYR A 1 132 ? -3.855 4.202 20.399 1.00 82.06 132 TYR A CA 1
ATOM 1005 C C . TYR A 1 132 ? -2.466 4.793 20.654 1.00 82.06 132 TYR A C 1
ATOM 1007 O O . TYR A 1 132 ? -1.735 5.056 19.700 1.00 82.06 132 TYR A O 1
ATOM 1015 N N . GLU A 1 133 ? -2.079 4.983 21.917 1.00 84.75 133 GLU A N 1
ATOM 1016 C CA . GLU A 1 133 ? -0.757 5.510 22.268 1.00 84.75 133 GLU A CA 1
ATOM 1017 C C . GLU A 1 133 ? 0.377 4.597 21.784 1.00 84.75 133 GLU A C 1
ATOM 1019 O O . GLU A 1 133 ? 1.366 5.085 21.226 1.00 84.75 133 GLU A O 1
ATOM 1024 N N . ASP A 1 134 ? 0.229 3.281 21.942 1.00 85.19 134 ASP A N 1
ATOM 1025 C CA . ASP A 1 134 ? 1.233 2.310 21.508 1.00 85.19 134 ASP A CA 1
ATOM 1026 C C . ASP A 1 134 ? 1.372 2.266 19.983 1.00 85.19 134 ASP A C 1
ATOM 1028 O O . ASP A 1 134 ? 2.491 2.200 19.462 1.00 85.19 134 ASP A O 1
ATOM 1032 N N . GLU A 1 135 ? 0.266 2.384 19.245 1.00 82.81 135 GLU A N 1
ATOM 1033 C CA . GLU A 1 135 ? 0.310 2.378 17.783 1.00 82.81 135 GLU A CA 1
ATOM 1034 C C . GLU A 1 135 ? 0.805 3.706 17.198 1.00 82.81 135 GLU A C 1
ATOM 1036 O O . GLU A 1 135 ? 1.590 3.715 16.244 1.00 82.81 135 GLU A O 1
ATOM 1041 N N . VAL A 1 136 ? 0.467 4.835 17.828 1.00 78.94 136 VAL A N 1
ATOM 1042 C CA . VAL A 1 136 ? 1.023 6.149 17.473 1.00 78.94 136 VAL A CA 1
ATOM 1043 C C . VAL A 1 136 ? 2.542 6.158 17.640 1.00 78.94 136 VAL A C 1
ATOM 1045 O O . VAL A 1 136 ? 3.239 6.618 16.733 1.00 78.94 136 VAL A O 1
ATOM 1048 N N . LYS A 1 137 ? 3.081 5.608 18.738 1.00 84.31 137 LYS A N 1
ATOM 1049 C CA . LYS A 1 137 ? 4.539 5.513 18.951 1.00 84.31 137 LYS A CA 1
ATOM 1050 C C . LYS A 1 137 ? 5.235 4.721 17.841 1.00 84.31 137 LYS A C 1
ATOM 1052 O O . LYS A 1 137 ? 6.292 5.138 17.370 1.00 84.31 137 LYS A O 1
ATOM 1057 N N . LYS A 1 138 ? 4.639 3.619 17.365 1.00 83.12 138 LYS A N 1
ATOM 1058 C CA . LYS A 1 138 ? 5.191 2.842 16.235 1.00 83.12 138 LYS A CA 1
ATOM 1059 C C . LYS A 1 138 ? 5.194 3.645 14.934 1.00 83.12 138 LYS A C 1
ATOM 1061 O O . LYS A 1 138 ? 6.152 3.563 14.164 1.00 83.12 138 LYS A O 1
ATOM 1066 N N . ILE A 1 139 ? 4.149 4.439 14.699 1.00 83.38 139 ILE A N 1
ATOM 1067 C CA . ILE A 1 139 ? 3.987 5.232 13.473 1.00 83.38 139 ILE A CA 1
ATOM 1068 C C . ILE A 1 139 ? 4.877 6.485 13.470 1.00 83.38 139 ILE A C 1
ATOM 1070 O O . ILE A 1 139 ? 5.321 6.912 12.403 1.00 83.38 139 ILE A O 1
ATOM 1074 N N . GLN A 1 140 ? 5.199 7.066 14.629 1.00 81.38 140 GLN A N 1
ATOM 1075 C CA . GLN A 1 140 ? 6.009 8.292 14.721 1.00 81.38 140 GLN A CA 1
ATOM 1076 C C . GLN A 1 140 ? 7.340 8.189 13.962 1.00 81.38 140 GLN A C 1
ATOM 1078 O O . GLN A 1 140 ? 7.675 9.092 13.196 1.00 81.38 140 GLN A O 1
ATOM 1083 N N . ASN A 1 141 ? 8.037 7.057 14.083 1.00 83.69 141 ASN A N 1
ATOM 1084 C CA . ASN A 1 141 ? 9.336 6.835 13.438 1.00 83.69 141 ASN A CA 1
ATOM 1085 C C . ASN A 1 141 ? 9.258 6.718 11.905 1.00 83.69 141 ASN A C 1
ATOM 1087 O O . ASN A 1 141 ? 10.261 6.890 11.218 1.00 83.69 141 ASN A O 1
ATOM 1091 N N . ILE A 1 142 ? 8.078 6.422 11.357 1.00 91.81 142 ILE A N 1
ATOM 1092 C CA . ILE A 1 142 ? 7.851 6.247 9.913 1.00 91.81 142 ILE A CA 1
ATOM 1093 C C . ILE A 1 142 ? 6.999 7.369 9.309 1.00 91.81 142 ILE A C 1
ATOM 1095 O O . ILE A 1 142 ? 6.751 7.366 8.103 1.00 91.81 142 ILE A O 1
ATOM 1099 N N . LYS A 1 143 ? 6.571 8.342 10.127 1.00 89.94 143 LYS A N 1
ATOM 1100 C CA . LYS A 1 143 ? 5.652 9.420 9.743 1.00 89.94 143 LYS A CA 1
ATOM 1101 C C . LYS A 1 143 ? 6.157 10.216 8.543 1.00 89.94 143 LYS A C 1
ATOM 1103 O O . LYS A 1 143 ? 5.391 10.444 7.615 1.00 89.94 143 LYS A O 1
ATOM 1108 N N . ILE A 1 144 ? 7.436 10.593 8.544 1.00 93.12 144 ILE A N 1
ATOM 1109 C CA . ILE A 1 144 ? 8.044 11.397 7.471 1.00 93.12 144 ILE A CA 1
ATOM 1110 C C . ILE A 1 144 ? 7.967 10.649 6.130 1.00 93.12 144 ILE A C 1
ATOM 1112 O O . ILE A 1 144 ? 7.482 11.190 5.140 1.00 93.12 144 ILE A O 1
ATOM 1116 N N . ASN A 1 145 ? 8.361 9.372 6.115 1.00 96.06 145 ASN A N 1
ATOM 1117 C CA . ASN A 1 145 ? 8.316 8.535 4.912 1.00 96.06 145 ASN A CA 1
ATOM 1118 C C . ASN A 1 145 ? 6.876 8.286 4.443 1.00 96.06 145 ASN A C 1
ATOM 1120 O O . ASN A 1 145 ? 6.598 8.301 3.247 1.00 96.06 145 ASN A O 1
ATOM 1124 N N . PHE A 1 146 ? 5.941 8.095 5.375 1.00 95.69 146 PHE A N 1
ATOM 1125 C CA . PHE A 1 146 ? 4.526 7.949 5.043 1.00 95.69 146 PHE A CA 1
ATOM 1126 C C . PHE A 1 146 ? 3.948 9.219 4.399 1.00 95.69 146 PHE A C 1
ATOM 1128 O O . PHE A 1 146 ? 3.277 9.131 3.372 1.00 95.69 146 PHE A O 1
ATOM 1135 N N . GLN A 1 147 ? 4.237 10.396 4.964 1.00 93.31 147 GLN A N 1
ATOM 1136 C CA . GLN A 1 147 ? 3.793 11.683 4.420 1.00 93.31 147 GLN A CA 1
ATOM 1137 C C . GLN A 1 147 ? 4.367 11.926 3.021 1.00 93.31 147 GLN A C 1
ATOM 1139 O O . GLN A 1 147 ? 3.610 12.249 2.108 1.00 93.31 147 GLN A O 1
ATOM 1144 N N . SER A 1 148 ? 5.663 11.666 2.827 1.00 96.94 148 SER A N 1
ATOM 1145 C CA . SER A 1 148 ? 6.302 11.748 1.507 1.00 96.94 148 SER A CA 1
ATOM 1146 C C . SER A 1 148 ? 5.617 10.831 0.485 1.00 96.94 148 SER A C 1
ATOM 1148 O O . SER A 1 148 ? 5.247 11.269 -0.607 1.00 96.94 148 SER A O 1
ATOM 1150 N N . ALA A 1 149 ? 5.346 9.573 0.854 1.00 97.50 149 ALA A N 1
ATOM 1151 C CA . ALA A 1 149 ? 4.632 8.634 -0.010 1.00 97.50 149 ALA A CA 1
ATOM 1152 C C . ALA A 1 149 ? 3.221 9.135 -0.371 1.00 97.50 149 ALA A C 1
ATOM 1154 O O . ALA A 1 149 ? 2.811 9.075 -1.532 1.00 97.50 149 ALA A O 1
ATOM 1155 N N . GLN A 1 150 ? 2.485 9.664 0.611 1.00 96.19 150 GLN A N 1
ATOM 1156 C CA . GLN A 1 150 ? 1.147 10.217 0.411 1.00 96.19 150 GLN A CA 1
ATOM 1157 C C . GLN A 1 150 ? 1.166 11.426 -0.535 1.00 96.19 150 GLN A C 1
ATOM 1159 O O . GLN A 1 150 ? 0.311 11.525 -1.417 1.00 96.19 150 GLN A O 1
ATOM 1164 N N . GLU A 1 151 ? 2.130 12.333 -0.382 1.00 96.44 151 GLU A N 1
ATOM 1165 C CA . GLU A 1 151 ? 2.302 13.494 -1.260 1.00 96.44 151 GLU A CA 1
ATOM 1166 C C . GLU A 1 151 ? 2.639 13.085 -2.696 1.00 96.44 151 GLU A C 1
ATOM 1168 O O . GLU A 1 151 ? 2.025 13.600 -3.630 1.00 96.44 151 GLU A O 1
ATOM 1173 N N . LYS A 1 152 ? 3.549 12.121 -2.887 1.00 97.38 152 LYS A N 1
ATOM 1174 C CA . LYS A 1 152 ? 3.885 11.584 -4.217 1.00 97.38 152 LYS A CA 1
ATOM 1175 C C . LYS A 1 152 ? 2.667 10.982 -4.914 1.00 97.38 152 LYS A C 1
ATOM 1177 O O . LYS A 1 152 ? 2.432 11.268 -6.087 1.00 97.38 152 LYS A O 1
ATOM 1182 N N . VAL A 1 153 ? 1.851 10.215 -4.184 1.00 96.25 153 VAL A N 1
ATOM 1183 C CA . VAL A 1 153 ? 0.608 9.651 -4.730 1.00 96.25 153 VAL A CA 1
ATOM 1184 C C . VAL A 1 153 ? -0.392 10.753 -5.088 1.00 96.25 153 VAL A C 1
ATOM 1186 O O . VAL A 1 153 ? -0.998 10.681 -6.154 1.00 96.25 153 VAL A O 1
ATOM 1189 N N . LYS A 1 154 ? -0.556 11.787 -4.252 1.00 94.69 154 LYS A N 1
ATOM 1190 C CA . LYS A 1 154 ? -1.440 12.928 -4.563 1.00 94.69 154 LYS A CA 1
ATOM 1191 C C . LYS A 1 154 ? -0.996 13.648 -5.837 1.00 94.69 154 LYS A C 1
ATOM 1193 O O . LYS A 1 154 ? -1.791 13.753 -6.764 1.00 94.69 154 LYS A O 1
ATOM 1198 N N . LYS A 1 155 ? 0.286 14.014 -5.938 1.00 94.44 155 LYS A N 1
ATOM 1199 C CA . LYS A 1 155 ? 0.845 14.660 -7.138 1.00 94.44 155 LYS A CA 1
ATOM 1200 C C . LYS A 1 155 ? 0.680 13.800 -8.395 1.00 94.44 155 LYS A C 1
ATOM 1202 O O . LYS A 1 155 ? 0.389 14.325 -9.465 1.00 94.44 155 LYS A O 1
ATOM 1207 N N . TYR A 1 156 ? 0.828 12.479 -8.272 1.00 93.69 156 TYR A N 1
ATOM 1208 C CA . TYR A 1 156 ? 0.563 11.539 -9.364 1.00 93.69 156 TYR A CA 1
ATOM 1209 C C . TYR A 1 156 ? -0.915 11.520 -9.799 1.00 93.69 156 TYR A C 1
ATOM 1211 O O . TYR A 1 156 ? -1.217 11.409 -10.987 1.00 93.69 156 TYR A O 1
ATOM 1219 N N . LEU A 1 157 ? -1.858 11.624 -8.860 1.00 92.31 157 LEU A N 1
ATOM 1220 C CA . LEU A 1 157 ? -3.284 11.699 -9.186 1.00 92.31 157 LEU A CA 1
ATOM 1221 C C . LEU A 1 157 ? -3.648 13.032 -9.848 1.00 92.31 157 LEU A C 1
ATOM 1223 O O . LEU A 1 157 ? -4.408 13.032 -10.818 1.00 92.31 157 LEU A O 1
ATOM 1227 N N . ASP A 1 158 ? -3.083 14.135 -9.359 1.00 91.06 158 ASP A N 1
ATOM 1228 C CA . ASP A 1 158 ? -3.314 15.475 -9.901 1.00 91.06 158 ASP A CA 1
ATOM 1229 C C . ASP A 1 158 ? -2.779 15.579 -11.340 1.00 91.06 158 ASP A C 1
ATOM 1231 O O . ASP A 1 158 ? -3.527 15.930 -12.254 1.00 91.06 158 ASP A O 1
ATOM 1235 N N . SER A 1 159 ? -1.553 15.101 -11.597 1.00 89.69 159 SER A N 1
ATOM 1236 C CA . SER A 1 159 ? -0.969 15.091 -12.949 1.00 89.69 159 SER A CA 1
ATOM 1237 C C . SER A 1 159 ? -1.751 14.231 -13.951 1.00 89.69 159 SER A C 1
ATOM 1239 O O . SER A 1 159 ? -1.774 14.522 -15.152 1.00 89.69 159 SER A O 1
ATOM 1241 N N . LYS A 1 160 ? -2.450 13.191 -13.476 1.00 87.62 160 LYS A N 1
ATOM 1242 C CA . LYS A 1 160 ? -3.353 12.379 -14.305 1.00 87.62 160 LYS A CA 1
ATOM 1243 C C . LYS A 1 160 ? -4.657 13.113 -14.633 1.00 87.62 160 LYS A C 1
ATOM 1245 O O . LYS A 1 160 ? -5.231 12.876 -15.698 1.00 87.62 160 LYS A O 1
ATOM 1250 N N . ASN A 1 161 ? -5.145 13.973 -13.745 1.00 85.38 161 ASN A N 1
ATOM 1251 C CA . ASN A 1 161 ? -6.396 14.709 -13.936 1.00 85.38 161 ASN A CA 1
ATOM 1252 C C . ASN A 1 161 ? -6.219 15.952 -14.812 1.00 85.38 161 ASN A C 1
ATOM 1254 O O . ASN A 1 161 ? -7.082 16.220 -15.647 1.00 85.38 161 ASN A O 1
ATOM 1258 N N . ASP A 1 162 ? -5.077 16.629 -14.706 1.00 80.00 162 ASP A N 1
ATOM 1259 C CA . ASP A 1 162 ? -4.779 17.843 -15.478 1.00 80.00 162 ASP A CA 1
ATOM 1260 C C . ASP A 1 162 ? -4.467 17.569 -16.958 1.00 80.00 162 ASP A C 1
ATOM 1262 O O . ASP A 1 162 ? -4.408 18.490 -17.776 1.00 80.00 162 ASP A O 1
ATOM 1266 N N . SER A 1 163 ? -4.334 16.293 -17.340 1.00 69.06 163 SER A N 1
ATOM 1267 C CA . SER A 1 163 ? -4.206 15.856 -18.734 1.00 69.06 163 SER A CA 1
ATOM 1268 C C . SER A 1 163 ? -5.521 16.024 -19.515 1.00 69.06 163 SER A C 1
ATOM 1270 O O . SER A 1 163 ? -6.163 15.070 -19.956 1.00 69.06 163 SER A O 1
ATOM 1272 N N . THR A 1 164 ? -5.962 17.270 -19.692 1.00 67.44 164 THR A N 1
ATOM 1273 C CA . THR A 1 164 ? -7.103 17.575 -20.554 1.00 67.44 164 THR A CA 1
ATOM 1274 C C . THR A 1 164 ? -6.779 17.163 -22.000 1.00 67.44 164 THR A C 1
ATOM 1276 O O . THR A 1 164 ? -5.668 17.402 -22.482 1.00 67.44 164 THR A O 1
ATOM 1279 N N . PRO A 1 165 ? -7.731 16.579 -22.755 1.00 61.69 165 PRO A N 1
ATOM 1280 C CA . PRO A 1 165 ? -7.473 16.025 -24.092 1.00 61.69 165 PRO A CA 1
ATOM 1281 C C . PRO A 1 165 ? -7.000 17.035 -25.152 1.00 61.69 165 PRO A C 1
ATOM 1283 O O . PRO A 1 165 ? -6.714 16.646 -26.288 1.00 61.69 165 PRO A O 1
ATOM 1286 N N . ARG A 1 166 ? -6.993 18.336 -24.832 1.00 62.62 166 ARG A N 1
ATOM 1287 C CA . ARG A 1 166 ? -6.890 19.420 -25.813 1.00 62.62 166 ARG A CA 1
ATOM 1288 C C . ARG A 1 166 ? -5.456 19.886 -26.081 1.00 62.62 166 ARG A C 1
ATOM 1290 O O . ARG A 1 166 ? -5.215 20.420 -27.159 1.00 62.62 166 ARG A O 1
ATOM 1297 N N . VAL A 1 167 ? -4.489 19.608 -25.203 1.00 54.81 167 VAL A N 1
ATOM 1298 C CA . VAL A 1 167 ? -3.066 19.933 -25.442 1.00 54.81 167 VAL A CA 1
ATOM 1299 C C . VAL A 1 167 ? -2.351 18.718 -26.048 1.00 54.81 167 VAL A C 1
ATOM 1301 O O . VAL A 1 167 ? -1.492 18.073 -25.455 1.00 54.81 167 VAL A O 1
ATOM 1304 N N . LYS A 1 168 ? -2.756 18.348 -27.268 1.00 54.75 168 LYS A N 1
ATOM 1305 C CA . LYS A 1 168 ? -2.080 17.323 -28.075 1.00 54.75 168 LYS A CA 1
ATOM 1306 C C . LYS A 1 168 ? -0.813 17.917 -28.687 1.00 54.75 168 LYS A C 1
ATOM 1308 O O . LYS A 1 168 ? -0.917 18.513 -29.756 1.00 54.75 168 LYS A O 1
ATOM 1313 N N . ARG A 1 169 ? 0.351 17.730 -28.049 1.00 55.50 169 ARG A N 1
ATOM 1314 C CA . ARG A 1 169 ? 1.661 17.478 -28.710 1.00 55.50 169 ARG A CA 1
ATOM 1315 C C . ARG A 1 169 ? 2.876 17.572 -27.794 1.00 55.50 169 ARG A C 1
ATOM 1317 O O . ARG A 1 169 ? 3.950 17.186 -28.243 1.00 55.50 169 ARG A O 1
ATOM 1324 N N . GLU A 1 170 ? 2.741 18.004 -26.544 1.00 52.78 170 GLU A N 1
ATOM 1325 C CA . GLU A 1 170 ? 3.838 17.797 -25.599 1.00 52.78 170 GLU A CA 1
ATOM 1326 C C . GLU A 1 170 ? 3.960 16.303 -25.306 1.00 52.78 170 GLU A C 1
ATOM 1328 O O . GLU A 1 170 ? 2.993 15.620 -24.962 1.00 52.78 170 GLU A O 1
ATOM 1333 N N . SER A 1 171 ? 5.150 15.774 -25.569 1.00 58.03 171 SER A N 1
ATOM 1334 C CA . SER A 1 171 ? 5.492 14.369 -25.421 1.00 58.03 171 SER A CA 1
ATOM 1335 C C . SER A 1 171 ? 5.092 13.878 -24.029 1.00 58.03 171 SER A C 1
ATOM 1337 O O . SER A 1 171 ? 5.683 14.302 -23.036 1.00 58.03 171 SER A O 1
ATOM 1339 N N . GLN A 1 172 ? 4.139 12.939 -23.958 1.00 58.06 172 GLN A N 1
ATOM 1340 C CA . GLN A 1 172 ? 3.753 12.220 -22.729 1.00 58.06 172 GLN A CA 1
ATOM 1341 C C . GLN A 1 172 ? 4.963 11.634 -21.967 1.00 58.06 172 GLN A C 1
ATOM 1343 O O . GLN A 1 172 ? 4.876 11.324 -20.776 1.00 58.06 172 GLN A O 1
ATOM 1348 N N . ASP A 1 173 ? 6.116 11.518 -22.628 1.00 60.78 173 ASP A N 1
ATOM 1349 C CA . ASP A 1 173 ? 7.377 11.093 -22.035 1.00 60.78 173 ASP A CA 1
ATOM 1350 C C . ASP A 1 173 ? 7.925 12.033 -20.948 1.00 60.78 173 ASP A C 1
ATOM 1352 O O . ASP A 1 173 ? 8.552 11.524 -20.020 1.00 60.78 173 ASP A O 1
ATOM 1356 N N . ASN A 1 174 ? 7.587 13.329 -20.932 1.00 65.62 174 ASN A N 1
ATOM 1357 C CA . ASN A 1 174 ? 8.150 14.280 -19.957 1.00 65.62 174 ASN A CA 1
ATOM 1358 C C . ASN A 1 174 ? 7.367 14.424 -18.643 1.00 65.62 174 ASN A C 1
ATOM 1360 O O . ASN A 1 174 ? 7.782 15.191 -17.780 1.00 65.62 174 ASN A O 1
ATOM 1364 N N . GLN A 1 175 ? 6.255 13.705 -18.452 1.00 72.06 175 GLN A N 1
ATOM 1365 C CA . GLN A 1 175 ? 5.601 13.700 -17.140 1.00 72.06 175 GLN A CA 1
ATOM 1366 C C . GLN A 1 175 ? 6.540 13.083 -16.098 1.00 72.06 175 GLN A C 1
ATOM 1368 O O . GLN A 1 175 ? 6.875 11.898 -16.197 1.00 72.06 175 GLN A O 1
ATOM 1373 N N . GLU A 1 176 ? 6.957 13.896 -15.127 1.00 80.12 176 GLU A N 1
ATOM 1374 C CA . GLU A 1 176 ? 7.748 13.479 -13.975 1.00 80.12 176 GLU A CA 1
ATOM 1375 C C . GLU A 1 176 ? 6.915 12.487 -13.154 1.00 80.12 176 GLU A C 1
ATOM 1377 O O . GLU A 1 176 ? 5.885 12.839 -12.577 1.00 80.12 176 GLU A O 1
ATOM 1382 N N . ILE A 1 177 ? 7.312 11.213 -13.163 1.00 82.06 177 ILE A N 1
ATOM 1383 C CA . ILE A 1 177 ? 6.689 10.209 -12.304 1.00 82.06 177 ILE A CA 1
ATOM 1384 C C . ILE A 1 177 ? 7.497 10.127 -11.025 1.00 82.06 177 ILE A C 1
ATOM 1386 O O . ILE A 1 177 ? 8.699 9.873 -11.040 1.00 82.06 177 ILE A O 1
ATOM 1390 N N . TYR A 1 178 ? 6.807 10.336 -9.911 1.00 92.25 178 TYR A N 1
ATOM 1391 C CA . TYR A 1 178 ? 7.384 10.201 -8.588 1.00 92.25 178 TYR A CA 1
ATOM 1392 C C . TYR A 1 178 ? 7.590 8.717 -8.273 1.00 92.25 178 TYR A C 1
ATOM 1394 O O . TYR A 1 178 ? 6.622 7.975 -8.143 1.00 92.25 178 TYR A O 1
ATOM 1402 N N . SER A 1 179 ? 8.839 8.277 -8.125 1.00 94.94 179 SER A N 1
ATOM 1403 C CA . SER A 1 179 ? 9.164 6.920 -7.671 1.00 94.94 179 SER A CA 1
ATOM 1404 C C . SER A 1 179 ? 9.087 6.818 -6.142 1.00 94.94 179 SER A C 1
ATOM 1406 O O . SER A 1 179 ? 9.555 7.727 -5.438 1.00 94.94 179 SER A O 1
ATOM 1408 N N . LEU A 1 180 ? 8.558 5.710 -5.610 1.00 97.06 180 LEU A N 1
ATOM 1409 C CA . LEU A 1 180 ? 8.576 5.450 -4.165 1.00 97.06 180 LEU A CA 1
ATOM 1410 C C . LEU A 1 180 ? 9.900 4.833 -3.730 1.00 97.06 180 LEU A C 1
ATOM 1412 O O . LEU A 1 180 ? 10.378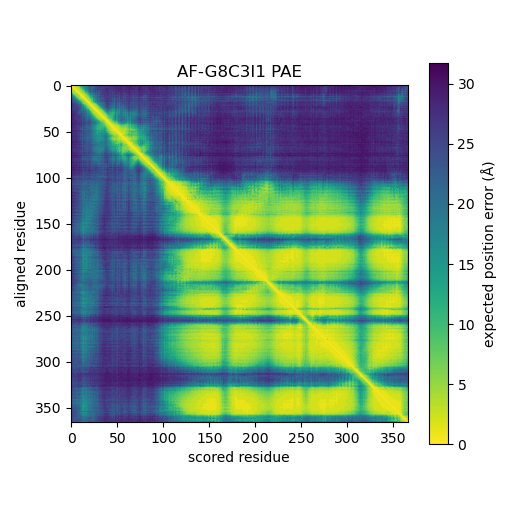 3.863 -4.320 1.00 97.06 180 LEU A O 1
ATOM 1416 N N . THR A 1 181 ? 10.462 5.332 -2.635 1.00 97.00 181 THR A N 1
ATOM 1417 C CA . THR A 1 181 ? 11.620 4.685 -2.014 1.00 97.00 181 THR A CA 1
ATOM 1418 C C . THR A 1 181 ? 11.195 3.401 -1.282 1.00 97.00 181 THR A C 1
ATOM 1420 O O . THR A 1 181 ? 10.013 3.211 -0.961 1.00 97.00 181 THR A O 1
ATOM 1423 N N . PRO A 1 182 ? 12.120 2.462 -1.015 1.00 97.38 182 PRO A N 1
ATOM 1424 C CA . PRO A 1 182 ? 11.834 1.299 -0.172 1.00 97.38 182 PRO A CA 1
ATOM 1425 C C . PRO A 1 182 ? 11.279 1.670 1.214 1.00 97.38 182 PRO A C 1
ATOM 1427 O O . PRO A 1 182 ? 10.371 1.009 1.716 1.00 97.38 182 PRO A O 1
ATOM 1430 N N . GLU A 1 183 ? 11.776 2.748 1.819 1.00 97.06 183 GLU A N 1
ATOM 1431 C CA . GLU A 1 183 ? 11.364 3.229 3.141 1.00 97.06 183 GLU A CA 1
ATOM 1432 C C . GLU A 1 183 ? 9.940 3.793 3.118 1.00 97.06 183 GLU A C 1
ATOM 1434 O O . GLU A 1 183 ? 9.159 3.519 4.028 1.00 97.06 183 GLU A O 1
ATOM 1439 N N . GLU A 1 184 ? 9.577 4.521 2.059 1.00 97.50 184 GLU A N 1
ATOM 1440 C CA . GLU A 1 184 ? 8.214 5.004 1.808 1.00 97.50 184 GLU A CA 1
ATOM 1441 C C . GLU A 1 184 ? 7.230 3.839 1.638 1.00 97.50 184 GLU A C 1
ATOM 1443 O O . GLU A 1 184 ? 6.167 3.814 2.262 1.00 97.50 184 GLU A O 1
ATOM 1448 N N . ARG A 1 185 ? 7.609 2.817 0.860 1.00 98.06 185 ARG A N 1
ATOM 1449 C CA . ARG A 1 185 ? 6.808 1.594 0.677 1.00 98.06 185 ARG A CA 1
ATOM 1450 C C . ARG A 1 185 ? 6.637 0.813 1.977 1.00 98.06 185 ARG A C 1
ATOM 1452 O O . ARG A 1 185 ? 5.530 0.357 2.280 1.00 98.06 185 ARG A O 1
ATOM 1459 N N . LYS A 1 186 ? 7.707 0.697 2.768 1.00 96.75 186 LYS A N 1
ATOM 1460 C CA . LYS A 1 186 ? 7.681 0.079 4.098 1.00 96.75 186 LYS A CA 1
ATOM 1461 C C . LYS A 1 186 ? 6.785 0.868 5.059 1.00 96.75 186 LYS A C 1
ATOM 1463 O O . LYS A 1 186 ? 5.999 0.258 5.780 1.00 96.75 186 LYS A O 1
ATOM 1468 N N . ALA A 1 187 ? 6.856 2.198 5.040 1.00 96.38 187 ALA A N 1
ATOM 1469 C CA . ALA A 1 187 ? 6.008 3.060 5.858 1.00 96.38 187 ALA A CA 1
ATOM 1470 C C . ALA A 1 187 ? 4.520 2.907 5.501 1.00 96.38 187 ALA A C 1
ATOM 1472 O O . ALA A 1 187 ? 3.704 2.726 6.402 1.00 96.38 187 ALA A O 1
ATOM 1473 N N . LEU A 1 188 ? 4.170 2.884 4.207 1.00 97.00 188 LEU A N 1
ATOM 1474 C CA . LEU A 1 188 ? 2.798 2.618 3.745 1.00 97.00 188 LEU A CA 1
ATOM 1475 C C . LEU A 1 188 ? 2.255 1.285 4.275 1.00 97.00 188 LEU A C 1
ATOM 1477 O O . LEU A 1 188 ? 1.127 1.235 4.761 1.00 97.00 188 LEU A O 1
ATOM 1481 N N . LEU A 1 189 ? 3.059 0.216 4.212 1.00 96.25 189 LEU A N 1
ATOM 1482 C CA . LEU A 1 189 ? 2.661 -1.093 4.731 1.00 96.25 189 LEU A CA 1
ATOM 1483 C C . LEU A 1 189 ? 2.437 -1.062 6.249 1.00 96.25 189 LEU A C 1
ATOM 1485 O O . LEU A 1 189 ? 1.424 -1.571 6.716 1.00 96.25 189 LEU A O 1
ATOM 1489 N N . HIS A 1 190 ? 3.345 -0.456 7.017 1.00 94.44 190 HIS A N 1
ATOM 1490 C CA . HIS A 1 190 ? 3.203 -0.384 8.474 1.00 94.44 190 HIS A CA 1
ATOM 1491 C C . HIS A 1 190 ? 1.974 0.420 8.907 1.00 94.44 190 HIS A C 1
ATOM 1493 O O . HIS A 1 190 ? 1.239 -0.025 9.786 1.00 94.44 190 HIS A O 1
ATOM 1499 N N . VAL A 1 191 ? 1.715 1.571 8.277 1.00 93.94 191 VAL A N 1
ATOM 1500 C CA . VAL A 1 191 ? 0.515 2.365 8.584 1.00 93.94 191 VAL A CA 1
ATOM 1501 C C . VAL A 1 191 ? -0.752 1.595 8.206 1.00 93.94 191 VAL A C 1
ATOM 1503 O O . VAL A 1 191 ? -1.708 1.601 8.975 1.00 93.94 191 VAL A O 1
ATOM 1506 N N . PHE A 1 192 ? -0.746 0.854 7.092 1.00 95.00 192 PHE A N 1
ATOM 1507 C CA . PHE A 1 192 ? -1.857 -0.029 6.726 1.00 95.00 192 PHE A CA 1
ATOM 1508 C C . PHE A 1 192 ? -2.083 -1.148 7.755 1.00 95.00 192 PHE A C 1
ATOM 1510 O O . PHE A 1 192 ? -3.221 -1.410 8.144 1.00 95.00 192 PHE A O 1
ATOM 1517 N N . GLU A 1 193 ? -1.017 -1.794 8.237 1.00 93.62 193 GLU A N 1
ATOM 1518 C CA . GLU A 1 193 ? -1.115 -2.841 9.260 1.00 93.62 193 GLU A CA 1
ATOM 1519 C C . GLU A 1 193 ? -1.681 -2.324 10.589 1.00 93.62 193 GLU A C 1
ATOM 1521 O O . GLU A 1 193 ? -2.453 -3.058 11.222 1.00 93.62 193 GLU A O 1
ATOM 1526 N N . GLY A 1 194 ? -1.302 -1.101 10.983 1.00 90.25 194 GLY A N 1
ATOM 1527 C CA . GLY A 1 194 ? -1.800 -0.409 12.173 1.00 90.25 194 GLY A CA 1
ATOM 1528 C C . GLY A 1 194 ? -3.251 0.047 12.013 1.00 90.25 194 GLY A C 1
ATOM 1529 O O . GLY A 1 194 ? -4.081 -0.254 12.865 1.00 90.25 194 GLY A O 1
ATOM 1530 N N . PHE A 1 195 ? -3.599 0.663 10.877 1.00 91.62 195 PHE A N 1
ATOM 1531 C CA . PHE A 1 195 ? -4.982 1.032 10.548 1.00 91.62 195 PHE A CA 1
ATOM 1532 C C . PHE A 1 195 ? -5.917 -0.175 10.617 1.00 91.62 195 PHE A C 1
ATOM 1534 O O . PHE A 1 195 ? -6.974 -0.120 11.238 1.00 91.62 195 PHE A O 1
ATOM 1541 N N . TYR A 1 196 ? -5.499 -1.294 10.031 1.00 92.00 196 TYR A N 1
ATOM 1542 C CA . TYR A 1 196 ? -6.280 -2.519 10.072 1.00 92.00 196 TYR A CA 1
ATOM 1543 C C . TYR A 1 196 ? -6.423 -3.080 11.492 1.00 92.00 196 TYR A C 1
ATOM 1545 O O . TYR A 1 196 ? -7.484 -3.578 11.856 1.00 92.00 196 TYR A O 1
ATOM 1553 N N . HIS A 1 197 ? -5.361 -3.020 12.304 1.00 89.81 197 HIS A N 1
ATOM 1554 C CA . HIS A 1 197 ? -5.428 -3.460 13.698 1.00 89.81 197 HIS A CA 1
ATOM 1555 C C . HIS A 1 197 ? -6.460 -2.646 14.490 1.00 89.81 197 HIS A C 1
ATOM 1557 O O . HIS A 1 197 ? -7.299 -3.229 15.177 1.00 89.81 197 HIS A O 1
ATOM 1563 N N . LEU A 1 198 ? -6.448 -1.322 14.306 1.00 87.38 198 LEU A N 1
ATOM 1564 C CA . LEU A 1 198 ? -7.421 -0.409 14.900 1.00 87.38 198 LEU A CA 1
ATOM 1565 C C . LEU A 1 198 ? -8.850 -0.694 14.416 1.00 87.38 198 LEU A C 1
ATOM 1567 O O . LEU A 1 198 ? -9.772 -0.705 15.229 1.00 87.38 198 LEU A O 1
ATOM 1571 N N . ASP A 1 199 ? -9.048 -0.971 13.124 1.00 88.44 199 ASP A N 1
ATOM 1572 C CA . ASP A 1 199 ? -10.374 -1.281 12.566 1.00 88.44 199 ASP A CA 1
ATOM 1573 C C . ASP A 1 199 ? -10.959 -2.588 13.134 1.00 88.44 199 ASP A C 1
ATOM 1575 O O . ASP A 1 199 ? -12.137 -2.637 13.490 1.00 88.44 199 ASP A O 1
ATOM 1579 N N . GLN A 1 200 ? -10.133 -3.624 13.325 1.00 87.31 200 GLN A N 1
ATOM 1580 C CA . GLN A 1 200 ? -10.572 -4.867 13.974 1.00 87.31 200 GLN A CA 1
ATOM 1581 C C . GLN A 1 200 ? -10.969 -4.649 15.437 1.00 87.31 200 GLN A C 1
ATOM 1583 O O . GLN A 1 200 ? -11.975 -5.184 15.908 1.00 87.31 200 GLN A O 1
ATOM 1588 N N . GLN A 1 201 ? -10.194 -3.851 16.167 1.00 87.00 201 GLN A N 1
ATOM 1589 C CA . GLN A 1 201 ? -10.478 -3.586 17.574 1.00 87.00 201 GLN A CA 1
ATOM 1590 C C . GLN A 1 201 ? -11.663 -2.662 17.772 1.00 87.00 201 GLN A C 1
ATOM 1592 O O . GLN A 1 201 ? -12.392 -2.833 18.743 1.00 87.00 201 GLN A O 1
ATOM 1597 N N . LYS A 1 202 ? -11.921 -1.754 16.829 1.00 86.44 202 LYS A N 1
ATOM 1598 C CA . LYS A 1 202 ? -13.141 -0.948 16.810 1.00 86.44 202 LYS A CA 1
ATOM 1599 C C . LYS A 1 202 ? -14.390 -1.829 16.889 1.00 86.44 202 LYS A C 1
ATOM 1601 O O . LYS A 1 202 ? -15.281 -1.536 17.679 1.00 86.44 202 LYS A O 1
ATOM 1606 N N . ALA A 1 203 ? -14.431 -2.924 16.127 1.00 84.56 203 ALA A N 1
ATOM 1607 C CA . ALA A 1 203 ? -15.548 -3.867 16.168 1.00 84.56 203 ALA A CA 1
ATOM 1608 C C . ALA A 1 203 ? -15.643 -4.600 17.522 1.00 84.56 203 ALA A C 1
ATOM 1610 O O . ALA A 1 203 ? -16.734 -4.711 18.083 1.00 84.56 203 ALA A O 1
ATOM 1611 N N . SER A 1 204 ? -14.509 -5.044 18.083 1.00 86.75 204 SER A N 1
ATOM 1612 C CA . SER A 1 204 ? -14.466 -5.700 19.403 1.00 86.75 204 SER A CA 1
ATOM 1613 C C . SER A 1 204 ? -14.954 -4.776 20.522 1.00 86.75 204 SER A C 1
ATOM 1615 O O . SER A 1 204 ? -15.872 -5.131 21.260 1.00 86.75 204 SER A O 1
ATOM 1617 N N . LEU A 1 205 ? -14.395 -3.564 20.595 1.00 85.25 205 LEU A N 1
ATOM 1618 C CA . LEU A 1 205 ? -14.737 -2.550 21.594 1.00 85.25 205 LEU A CA 1
ATOM 1619 C C . LEU A 1 205 ? -16.190 -2.086 21.438 1.00 85.25 205 LEU A C 1
ATOM 1621 O O . LEU A 1 205 ? -16.886 -1.918 22.433 1.00 85.25 205 LEU A O 1
ATOM 1625 N N . SER A 1 206 ? -16.691 -1.942 20.203 1.00 84.94 206 SER A N 1
ATOM 1626 C CA . SER A 1 206 ? -18.107 -1.630 19.957 1.00 84.94 206 SER A CA 1
ATOM 1627 C C . SER A 1 206 ? -19.029 -2.715 20.516 1.00 84.94 206 SER A C 1
ATOM 1629 O O . SER A 1 206 ? -20.057 -2.391 21.106 1.00 84.94 206 SER A O 1
ATOM 1631 N N . SER A 1 207 ? -18.665 -3.990 20.358 1.00 86.62 207 SER A N 1
ATOM 1632 C CA . SER A 1 207 ? -19.415 -5.114 20.931 1.00 86.62 207 SER A CA 1
ATOM 1633 C C . SER A 1 207 ? -19.350 -5.119 22.465 1.00 86.62 207 SER A C 1
ATOM 1635 O O . SER A 1 207 ? -20.354 -5.383 23.124 1.00 86.62 207 SER A O 1
ATOM 1637 N N . GLU A 1 208 ? -18.196 -4.809 23.061 1.00 86.69 208 GLU A N 1
ATOM 1638 C CA . GLU A 1 208 ? -18.054 -4.692 24.521 1.00 86.69 208 GLU A CA 1
ATOM 1639 C C . GLU A 1 208 ? -18.886 -3.538 25.096 1.00 86.69 208 GLU A C 1
ATOM 1641 O O . GLU A 1 208 ? -19.610 -3.733 26.072 1.00 86.69 208 GLU A O 1
ATOM 1646 N N . LEU A 1 209 ? -18.874 -2.372 24.446 1.00 82.56 209 LEU A N 1
ATOM 1647 C CA . LEU A 1 209 ? -19.707 -1.227 24.824 1.00 82.56 209 LEU A CA 1
ATOM 1648 C C . LEU A 1 209 ? -21.203 -1.532 24.699 1.00 82.56 209 LEU A C 1
ATOM 1650 O O . LEU A 1 209 ? -21.988 -1.138 25.563 1.00 82.56 209 LEU A O 1
ATOM 1654 N N . GLN A 1 210 ? -21.614 -2.265 23.662 1.00 86.50 210 GLN A N 1
ATOM 1655 C CA . GLN A 1 210 ? -23.004 -2.694 23.502 1.00 86.50 210 GLN A CA 1
ATOM 1656 C C . GLN A 1 210 ? -23.437 -3.633 24.640 1.00 86.50 210 GLN A C 1
ATOM 1658 O O . GLN A 1 210 ? -24.530 -3.483 25.183 1.00 86.50 210 GLN A O 1
ATOM 1663 N N . LYS A 1 211 ? -22.561 -4.554 25.064 1.00 87.12 211 LYS A N 1
ATOM 1664 C CA . LYS A 1 211 ? -22.819 -5.435 26.217 1.00 87.12 211 LYS A CA 1
ATOM 1665 C C . LYS A 1 211 ? -22.913 -4.660 27.531 1.00 87.12 211 LYS A C 1
ATOM 1667 O O . LYS A 1 211 ? -23.774 -4.971 28.348 1.00 87.12 211 LYS A O 1
ATOM 1672 N N . ALA A 1 212 ? -22.049 -3.665 27.730 1.00 85.00 212 ALA A N 1
ATOM 1673 C CA . ALA A 1 212 ? -22.026 -2.863 28.952 1.00 85.00 212 ALA A CA 1
ATOM 1674 C C . ALA A 1 212 ? -23.227 -1.906 29.054 1.00 85.00 212 ALA A C 1
ATOM 1676 O O . ALA A 1 212 ? -23.808 -1.753 30.124 1.00 85.00 212 ALA A O 1
ATOM 1677 N N . SER A 1 213 ? -23.635 -1.285 27.946 1.00 81.19 213 SER A N 1
ATOM 1678 C CA . SER A 1 213 ? -24.679 -0.249 27.944 1.00 81.19 213 SER A CA 1
ATOM 1679 C C . SER A 1 213 ? -26.117 -0.777 27.988 1.00 81.19 213 SER A C 1
ATOM 1681 O O . SER A 1 213 ? -27.029 0.020 28.186 1.00 81.19 213 SER A O 1
ATOM 1683 N N . GLN A 1 214 ? -26.348 -2.087 27.809 1.00 78.25 214 GLN A N 1
ATOM 1684 C CA . GLN A 1 214 ? -27.691 -2.705 27.742 1.00 78.25 214 GLN A CA 1
ATOM 1685 C C . GLN A 1 214 ? -28.655 -2.041 26.728 1.00 78.25 214 GLN A C 1
ATOM 1687 O O . GLN A 1 214 ? -29.857 -2.299 26.754 1.00 78.25 214 GLN A O 1
ATOM 1692 N N . GLY A 1 215 ? -28.145 -1.198 25.825 1.00 73.94 215 GLY A N 1
ATOM 1693 C CA . GLY A 1 215 ? -28.923 -0.447 24.846 1.00 73.94 215 GLY A CA 1
ATOM 1694 C C . GLY A 1 215 ? -28.750 -0.980 23.426 1.00 73.94 215 GLY A C 1
ATOM 1695 O O . GLY A 1 215 ? -27.737 -1.597 23.089 1.00 73.94 215 GLY A O 1
ATOM 1696 N N . ASN A 1 216 ? -29.725 -0.681 22.564 1.00 74.06 216 ASN A N 1
ATOM 1697 C CA . ASN A 1 216 ? -29.607 -0.848 21.113 1.00 74.06 216 ASN A CA 1
ATOM 1698 C C . ASN A 1 216 ? -28.663 0.223 20.539 1.00 74.06 216 ASN A C 1
ATOM 1700 O O . ASN A 1 216 ? -29.093 1.143 19.849 1.00 74.06 216 ASN A O 1
ATOM 1704 N N . LEU A 1 217 ? -27.371 0.128 20.855 1.00 77.12 217 LEU A N 1
ATOM 1705 C CA . LEU A 1 217 ? -26.345 0.841 20.102 1.00 77.12 217 LEU A CA 1
ATOM 1706 C C . LEU A 1 217 ? -26.204 0.173 18.736 1.00 77.12 217 LEU A C 1
ATOM 1708 O O . LEU A 1 217 ? -26.117 -1.054 18.647 1.00 77.12 217 LEU A O 1
ATOM 1712 N N . GLU A 1 218 ? -26.177 0.979 17.677 1.00 77.88 218 GLU A N 1
ATOM 1713 C CA . GLU A 1 218 ? -25.860 0.486 16.340 1.00 77.88 218 GLU A CA 1
ATOM 1714 C C . GLU A 1 218 ? -24.485 -0.186 16.370 1.00 77.88 218 GLU A C 1
ATOM 1716 O O . GLU A 1 218 ? -23.473 0.432 16.711 1.00 77.88 218 GLU A O 1
ATOM 1721 N N . THR A 1 219 ? -24.450 -1.479 16.045 1.00 74.81 219 THR A N 1
ATOM 1722 C CA . THR A 1 219 ? -23.205 -2.239 16.000 1.00 74.81 219 THR A CA 1
ATOM 1723 C C . THR A 1 219 ? -22.331 -1.672 14.890 1.00 74.81 219 THR A C 1
ATOM 1725 O O . THR A 1 219 ? -22.667 -1.760 13.707 1.00 74.81 219 THR A O 1
ATOM 1728 N N . ILE A 1 220 ? -21.186 -1.105 15.264 1.00 80.62 220 ILE A N 1
ATOM 1729 C CA . ILE A 1 220 ? -20.226 -0.608 14.288 1.00 80.62 220 ILE A CA 1
ATOM 1730 C C . ILE A 1 220 ? -19.524 -1.816 13.673 1.00 80.62 220 ILE A C 1
ATOM 1732 O O . ILE A 1 220 ? -18.662 -2.441 14.293 1.00 80.62 220 ILE A O 1
ATOM 1736 N N . THR A 1 221 ? -19.887 -2.151 12.439 1.00 79.81 221 THR A N 1
ATOM 1737 C CA . THR A 1 221 ? -19.196 -3.189 11.674 1.00 79.81 221 THR A CA 1
ATOM 1738 C C . THR A 1 221 ? -17.824 -2.693 11.227 1.00 79.81 221 THR A C 1
ATOM 1740 O O . THR A 1 221 ? -17.667 -1.535 10.833 1.00 79.81 221 THR A O 1
ATOM 1743 N N . SER A 1 222 ? -16.825 -3.576 11.272 1.00 83.00 222 SER A N 1
ATOM 1744 C CA . SER A 1 222 ? -15.527 -3.333 10.633 1.00 83.00 222 SER A CA 1
ATOM 1745 C C . SER A 1 222 ? -15.731 -3.150 9.128 1.00 83.00 222 SER A C 1
ATOM 1747 O O . SER A 1 222 ? -16.521 -3.860 8.504 1.00 83.00 222 SER A O 1
ATOM 1749 N N . ASN A 1 223 ? -15.033 -2.172 8.550 1.00 81.25 223 ASN A N 1
ATOM 1750 C CA . ASN A 1 223 ? -15.124 -1.884 7.118 1.00 81.25 223 ASN A CA 1
ATOM 1751 C C . ASN A 1 223 ? -14.238 -2.822 6.283 1.00 81.25 223 ASN A C 1
ATOM 1753 O O . ASN A 1 223 ? -14.332 -2.833 5.053 1.00 81.25 223 ASN A O 1
ATOM 1757 N N . LEU A 1 224 ? -13.342 -3.569 6.930 1.00 86.31 224 LEU A N 1
ATOM 1758 C CA . LEU A 1 224 ? -12.348 -4.411 6.282 1.00 86.31 224 LEU A CA 1
ATOM 1759 C C . LEU A 1 224 ? -12.615 -5.883 6.593 1.00 86.31 224 LEU A C 1
ATOM 1761 O O . LEU A 1 224 ? -12.839 -6.275 7.732 1.00 86.31 224 LEU A O 1
ATOM 1765 N N . ASP A 1 225 ? -12.531 -6.719 5.563 1.00 89.62 225 ASP A N 1
ATOM 1766 C CA . ASP A 1 225 ? -12.601 -8.167 5.734 1.00 89.62 225 ASP A CA 1
ATOM 1767 C C . ASP A 1 225 ? -11.454 -8.681 6.625 1.00 89.62 225 ASP A C 1
ATOM 1769 O O . ASP A 1 225 ? -10.304 -8.280 6.444 1.00 89.62 225 ASP A O 1
ATOM 1773 N N . ALA A 1 226 ? -11.759 -9.615 7.534 1.00 86.56 226 ALA A N 1
ATOM 1774 C CA . ALA A 1 226 ? -10.832 -10.156 8.529 1.00 86.56 226 ALA A CA 1
ATOM 1775 C C . ALA A 1 226 ? -9.647 -10.941 7.924 1.00 86.56 226 ALA A C 1
ATOM 1777 O O . ALA A 1 226 ? -8.602 -11.071 8.574 1.00 86.56 226 ALA A O 1
ATOM 1778 N N . GLY A 1 227 ? -9.778 -11.435 6.686 1.00 90.25 227 GLY A N 1
ATOM 1779 C CA . GLY A 1 227 ? -8.697 -12.090 5.942 1.00 90.25 227 GLY A CA 1
ATOM 1780 C C . GLY A 1 227 ? -7.825 -11.129 5.125 1.00 90.25 227 GLY A C 1
ATOM 1781 O O . GLY A 1 227 ? -6.720 -11.495 4.701 1.00 90.25 227 GLY A O 1
ATOM 1782 N N . LEU A 1 228 ? -8.275 -9.887 4.918 1.00 92.25 228 LEU A N 1
ATOM 1783 C CA . LEU A 1 228 ? -7.668 -8.968 3.959 1.00 92.25 228 LEU A CA 1
ATOM 1784 C C . LEU A 1 228 ? -6.235 -8.587 4.339 1.00 92.25 228 LEU A C 1
ATOM 1786 O O . LEU A 1 228 ? -5.361 -8.590 3.472 1.00 92.25 228 LEU A O 1
ATOM 1790 N N . LYS A 1 229 ? -5.950 -8.309 5.620 1.00 92.25 229 LYS A N 1
ATOM 1791 C CA . LYS A 1 229 ? -4.590 -7.936 6.063 1.00 92.25 229 LYS A CA 1
ATOM 1792 C C . LYS A 1 229 ? -3.567 -9.012 5.745 1.00 92.25 229 LYS A C 1
ATOM 1794 O O . LYS A 1 229 ? -2.503 -8.705 5.209 1.00 92.25 229 LYS A O 1
ATOM 1799 N N . GLN A 1 230 ? -3.876 -10.263 6.077 1.00 95.00 230 GLN A N 1
ATOM 1800 C CA . GLN A 1 230 ? -2.955 -11.370 5.843 1.00 95.00 230 GLN A CA 1
ATOM 1801 C C . GLN A 1 230 ? -2.727 -11.570 4.344 1.00 95.00 230 GLN A C 1
ATOM 1803 O O . GLN A 1 230 ? -1.577 -11.715 3.926 1.00 95.00 230 GLN A O 1
ATOM 1808 N N . LYS A 1 231 ? -3.794 -11.494 3.540 1.00 96.12 231 LYS A N 1
ATOM 1809 C CA . LYS A 1 231 ? -3.708 -11.604 2.081 1.00 96.12 231 LYS A CA 1
ATOM 1810 C C . LYS A 1 231 ? -2.848 -10.486 1.478 1.00 96.12 231 LYS A C 1
ATOM 1812 O O . LYS A 1 231 ? -1.875 -10.773 0.788 1.00 96.12 231 LYS A O 1
ATOM 1817 N N . VAL A 1 232 ? -3.128 -9.224 1.817 1.00 96.75 232 VAL A N 1
ATOM 1818 C CA . VAL A 1 232 ? -2.363 -8.052 1.350 1.00 96.75 232 VAL A CA 1
ATOM 1819 C C . VAL A 1 232 ? -0.895 -8.148 1.762 1.00 96.75 232 VAL A C 1
ATOM 1821 O O . VAL A 1 232 ? -0.014 -7.936 0.933 1.00 96.75 232 VAL A O 1
ATOM 1824 N N . LYS A 1 233 ? -0.606 -8.524 3.013 1.00 96.44 233 LYS A N 1
ATOM 1825 C CA . LYS A 1 233 ? 0.769 -8.699 3.500 1.00 96.44 233 LYS A CA 1
ATOM 1826 C C . LYS A 1 233 ? 1.520 -9.780 2.724 1.00 96.44 233 LYS A C 1
ATOM 1828 O O . LYS A 1 233 ? 2.667 -9.568 2.328 1.00 96.44 233 LYS A O 1
ATOM 1833 N N . GLN A 1 234 ? 0.885 -10.930 2.499 1.00 97.19 234 GLN A N 1
ATOM 1834 C CA . GLN A 1 234 ? 1.467 -12.020 1.716 1.00 97.19 234 GLN A CA 1
ATOM 1835 C C . GLN A 1 234 ? 1.728 -11.588 0.272 1.00 97.19 234 GLN A C 1
ATOM 1837 O O . GLN A 1 234 ? 2.807 -11.844 -0.260 1.00 97.19 234 GLN A O 1
ATOM 1842 N N . ASP A 1 235 ? 0.777 -10.899 -0.350 1.00 97.50 235 ASP A N 1
ATOM 1843 C CA . ASP A 1 235 ? 0.886 -10.467 -1.739 1.00 97.50 235 ASP A CA 1
ATOM 1844 C C . ASP A 1 235 ? 1.960 -9.384 -1.934 1.00 97.50 235 ASP A C 1
ATOM 1846 O O . ASP A 1 235 ? 2.797 -9.512 -2.831 1.00 97.50 235 ASP A O 1
ATOM 1850 N N . LEU A 1 236 ? 2.051 -8.399 -1.031 1.00 97.56 236 LEU A N 1
ATOM 1851 C CA . LEU A 1 236 ? 3.138 -7.408 -1.023 1.00 97.56 236 LEU A CA 1
ATOM 1852 C C . LEU A 1 236 ? 4.511 -8.050 -0.764 1.00 97.56 236 LEU A C 1
ATOM 1854 O O . LEU A 1 236 ? 5.517 -7.644 -1.352 1.00 97.56 236 LEU A O 1
ATOM 1858 N N . SER A 1 237 ? 4.569 -9.089 0.075 1.00 97.00 237 SER A N 1
ATOM 1859 C CA . SER A 1 237 ? 5.799 -9.850 0.312 1.00 97.00 237 SER A CA 1
ATOM 1860 C C . SER A 1 237 ? 6.254 -10.613 -0.940 1.00 97.00 237 SER A C 1
ATOM 1862 O O . SER A 1 237 ? 7.428 -10.525 -1.308 1.00 97.00 237 SER A O 1
ATOM 1864 N N . LYS A 1 238 ? 5.335 -11.282 -1.659 1.00 96.50 238 LYS A N 1
ATOM 1865 C CA . LYS A 1 238 ? 5.639 -12.003 -2.915 1.00 96.50 238 LYS A CA 1
ATOM 1866 C C . LYS A 1 238 ? 6.294 -11.098 -3.961 1.00 96.50 238 LYS A C 1
ATOM 1868 O O . LYS A 1 238 ? 7.199 -11.539 -4.671 1.00 96.50 238 LYS A O 1
ATOM 1873 N N . ILE A 1 239 ? 5.871 -9.834 -4.036 1.00 97.00 239 ILE A N 1
ATOM 1874 C CA . ILE A 1 239 ? 6.405 -8.852 -4.992 1.00 97.00 239 ILE A CA 1
ATOM 1875 C C . ILE A 1 239 ? 7.595 -8.054 -4.451 1.00 97.00 239 ILE A C 1
ATOM 1877 O O . ILE A 1 239 ? 8.031 -7.119 -5.114 1.00 97.00 239 ILE A O 1
ATOM 1881 N N . ASN A 1 240 ? 8.154 -8.411 -3.289 1.00 96.94 240 ASN A N 1
ATOM 1882 C CA . ASN A 1 240 ? 9.303 -7.722 -2.691 1.00 96.94 240 ASN A CA 1
ATOM 1883 C C . ASN A 1 240 ? 9.046 -6.220 -2.420 1.00 96.94 240 ASN A C 1
ATOM 1885 O O . ASN A 1 240 ? 9.930 -5.387 -2.617 1.00 96.94 240 ASN A O 1
ATOM 1889 N N . TRP A 1 241 ? 7.830 -5.872 -1.978 1.00 97.44 241 TRP A N 1
ATOM 1890 C CA . TRP A 1 241 ? 7.384 -4.483 -1.804 1.00 97.44 241 TRP A CA 1
ATOM 1891 C C . TRP A 1 241 ? 8.272 -3.648 -0.868 1.00 97.44 241 TRP A C 1
ATOM 1893 O O . TRP A 1 241 ? 8.575 -2.503 -1.185 1.00 97.44 241 TRP A O 1
ATOM 1903 N N . SER A 1 242 ? 8.707 -4.210 0.264 1.00 94.56 242 SER A N 1
ATOM 1904 C CA . SER A 1 242 ? 9.360 -3.441 1.340 1.00 94.56 242 SER A CA 1
ATOM 1905 C C . SER A 1 242 ? 10.892 -3.493 1.343 1.00 94.56 242 SER A C 1
ATOM 1907 O O . SER A 1 242 ? 11.515 -2.766 2.109 1.00 94.56 242 SER A O 1
ATOM 1909 N N . SER A 1 243 ? 11.510 -4.380 0.559 1.00 90.38 243 SER A N 1
ATOM 1910 C CA . SER A 1 243 ? 12.934 -4.748 0.708 1.00 90.38 243 SER A CA 1
ATOM 1911 C C . SER A 1 243 ? 13.811 -4.434 -0.504 1.00 90.38 243 SER A C 1
ATOM 1913 O O . SER A 1 243 ? 15.027 -4.573 -0.422 1.00 90.38 243 SER A O 1
ATOM 1915 N N . GLY A 1 244 ? 13.242 -4.019 -1.636 1.00 91.62 244 GLY A N 1
ATOM 1916 C CA . GLY A 1 244 ? 14.030 -3.681 -2.823 1.00 91.62 244 GLY A CA 1
ATOM 1917 C C . GLY A 1 244 ? 13.158 -3.375 -4.029 1.00 91.62 244 GLY A C 1
ATOM 1918 O O . GLY A 1 244 ? 12.062 -2.848 -3.883 1.00 91.62 244 GLY A O 1
ATOM 1919 N N . GLU A 1 245 ? 13.618 -3.700 -5.234 1.00 93.56 245 GLU A N 1
ATOM 1920 C CA . GLU A 1 245 ? 12.804 -3.555 -6.447 1.00 93.56 245 GLU A CA 1
ATOM 1921 C C . GLU A 1 245 ? 11.507 -4.375 -6.359 1.00 93.56 245 GLU A C 1
ATOM 1923 O O . GLU A 1 245 ? 11.558 -5.570 -6.042 1.00 93.56 245 GLU A O 1
ATOM 1928 N N . VAL A 1 246 ? 10.369 -3.771 -6.735 1.00 95.81 246 VAL A N 1
ATOM 1929 C CA . VAL A 1 246 ? 9.113 -4.520 -6.899 1.00 95.81 246 VAL A CA 1
ATOM 1930 C C . VAL A 1 246 ? 9.243 -5.529 -8.040 1.00 95.81 246 VAL A C 1
ATOM 1932 O O . VAL A 1 246 ? 9.584 -5.185 -9.176 1.00 95.81 246 VAL A O 1
ATOM 1935 N N . LYS A 1 247 ? 8.951 -6.794 -7.749 1.00 95.38 247 LYS A N 1
ATOM 1936 C CA . LYS A 1 247 ? 8.951 -7.880 -8.729 1.00 95.38 247 LYS A CA 1
ATOM 1937 C C . LYS A 1 247 ? 7.616 -7.904 -9.464 1.00 95.38 247 LYS A C 1
ATOM 1939 O O . LYS A 1 247 ? 6.615 -8.365 -8.930 1.00 95.38 247 LYS A O 1
ATOM 1944 N N . LEU A 1 248 ? 7.621 -7.449 -10.715 1.00 94.31 248 LEU A N 1
ATOM 1945 C CA . LEU A 1 248 ? 6.441 -7.499 -11.588 1.00 94.31 248 LEU A CA 1
ATOM 1946 C C . LEU A 1 248 ? 6.234 -8.881 -12.228 1.00 94.31 248 LEU A C 1
ATOM 1948 O O . LEU A 1 248 ? 5.119 -9.246 -12.592 1.00 94.31 248 LEU A O 1
ATOM 1952 N N . LYS A 1 249 ? 7.301 -9.681 -12.323 1.00 92.19 249 LYS A N 1
ATOM 1953 C CA . LYS A 1 249 ? 7.282 -11.046 -12.863 1.00 92.19 249 LYS A CA 1
ATOM 1954 C C . LYS A 1 249 ? 7.858 -12.019 -11.845 1.00 92.19 249 LYS A C 1
ATOM 1956 O O . LYS A 1 249 ? 8.754 -11.652 -11.077 1.00 92.19 249 LYS A O 1
ATOM 1961 N N . LYS A 1 250 ? 7.392 -13.265 -11.868 1.00 90.06 250 LYS A N 1
ATOM 1962 C CA . LYS A 1 250 ? 7.979 -14.325 -11.045 1.00 90.06 250 LYS A CA 1
ATOM 1963 C C . LYS A 1 250 ? 9.348 -14.725 -11.611 1.00 90.06 250 LYS A C 1
ATOM 1965 O O . LYS A 1 250 ? 9.501 -14.913 -12.815 1.00 90.06 250 LYS A O 1
ATOM 1970 N N . SER A 1 251 ? 10.359 -14.816 -10.747 1.00 80.56 251 SER A N 1
ATOM 1971 C CA . SER A 1 251 ? 11.732 -15.152 -11.154 1.00 80.56 251 SER A CA 1
ATOM 1972 C C . SER A 1 251 ? 11.817 -16.568 -11.737 1.00 80.56 251 SER A C 1
ATOM 1974 O O . SER A 1 251 ? 11.179 -17.480 -11.218 1.00 80.56 251 SER A O 1
ATOM 1976 N N . GLY A 1 252 ? 12.628 -16.759 -12.782 1.00 71.69 252 GLY A N 1
ATOM 1977 C CA . GLY A 1 252 ? 12.949 -18.079 -13.345 1.00 71.69 252 GLY A CA 1
ATOM 1978 C C . GLY A 1 252 ? 11.948 -18.645 -14.360 1.00 71.69 252 GLY A C 1
ATOM 1979 O O . GLY A 1 252 ? 12.289 -19.580 -15.078 1.00 71.69 252 GLY A O 1
ATOM 1980 N N . GLU A 1 253 ? 10.756 -18.064 -14.500 1.00 63.62 253 GLU A N 1
ATOM 1981 C CA . GLU A 1 253 ? 9.794 -18.470 -15.528 1.00 63.62 253 GLU A CA 1
ATOM 1982 C C . GLU A 1 253 ? 9.909 -17.543 -16.744 1.00 63.62 253 GLU A C 1
ATOM 1984 O O . GLU A 1 253 ? 9.686 -16.333 -16.656 1.00 63.62 253 GLU A O 1
ATOM 1989 N N . GLN A 1 254 ? 10.255 -18.094 -17.914 1.00 59.53 254 GLN A N 1
ATOM 1990 C CA . GLN A 1 254 ? 10.094 -17.333 -19.151 1.00 59.53 254 GLN A CA 1
ATOM 1991 C C . GLN A 1 254 ? 8.600 -17.047 -19.332 1.00 59.53 254 GLN A C 1
ATOM 1993 O O . GLN A 1 254 ? 7.818 -18.001 -19.290 1.00 59.53 254 GLN A O 1
ATOM 1998 N N . PRO A 1 255 ? 8.183 -15.786 -19.556 1.00 56.44 255 PRO A N 1
ATOM 1999 C CA . PRO A 1 255 ? 6.785 -15.431 -19.752 1.00 56.44 255 PRO A CA 1
ATOM 2000 C C . PRO A 1 255 ? 6.320 -15.966 -21.109 1.00 56.44 255 PRO A C 1
ATOM 2002 O O . PRO A 1 255 ? 6.188 -15.249 -22.098 1.00 56.44 255 PRO A O 1
ATOM 2005 N N . LYS A 1 256 ? 6.096 -17.276 -21.188 1.00 53.16 256 LYS A N 1
ATOM 2006 C CA . LYS A 1 256 ? 5.497 -17.921 -22.341 1.00 53.16 256 LYS A CA 1
ATOM 2007 C C . LYS A 1 256 ? 3.988 -17.698 -22.212 1.00 53.16 256 LYS A C 1
ATOM 2009 O O . LYS A 1 256 ? 3.270 -18.577 -21.758 1.00 53.16 256 LYS A O 1
ATOM 2014 N N . LYS A 1 257 ? 3.547 -16.516 -22.672 1.00 60.47 257 LYS A N 1
ATOM 2015 C CA . LYS A 1 257 ? 2.157 -16.067 -22.943 1.00 60.47 257 LYS A CA 1
ATOM 2016 C C . LYS A 1 257 ? 1.469 -15.253 -21.828 1.00 60.47 257 LYS A C 1
ATOM 2018 O O . LYS A 1 257 ? 1.623 -15.532 -20.642 1.00 60.47 257 LYS A O 1
ATOM 2023 N N . LYS A 1 258 ? 0.640 -14.280 -22.258 1.00 64.38 258 LYS A N 1
ATOM 2024 C CA . LYS A 1 258 ? -0.255 -13.440 -21.423 1.00 64.38 258 LYS A CA 1
ATOM 2025 C C . LYS A 1 258 ? -1.120 -14.282 -20.459 1.00 64.38 258 LYS A C 1
ATOM 2027 O O . LYS A 1 258 ? -1.435 -13.827 -19.368 1.00 64.38 258 LYS A O 1
ATOM 2032 N N . ASN A 1 259 ? -1.418 -15.530 -20.826 1.00 73.19 259 ASN A N 1
ATOM 2033 C CA . ASN A 1 259 ? -2.299 -16.436 -20.083 1.00 73.19 259 ASN A CA 1
ATOM 2034 C C . ASN A 1 259 ? -1.736 -16.920 -18.730 1.00 73.19 259 ASN A C 1
ATOM 2036 O O . ASN A 1 259 ? -2.518 -17.385 -17.913 1.00 73.19 259 ASN A O 1
ATOM 2040 N N . ASN A 1 260 ? -0.421 -16.819 -18.480 1.00 81.56 260 ASN A N 1
ATOM 2041 C CA . ASN A 1 260 ? 0.195 -17.197 -17.192 1.00 81.56 260 ASN A CA 1
ATOM 2042 C C . ASN A 1 260 ? 0.499 -15.977 -16.297 1.00 81.56 260 ASN A C 1
ATOM 2044 O O . ASN A 1 260 ? 1.386 -16.041 -15.448 1.00 81.56 260 ASN A O 1
ATOM 2048 N N . PHE A 1 261 ? -0.138 -14.824 -16.552 1.00 85.12 261 PHE A N 1
ATOM 2049 C CA . PHE A 1 261 ? -0.009 -13.601 -15.746 1.00 85.12 261 PHE A CA 1
ATOM 2050 C C . PHE A 1 261 ? 1.431 -13.301 -15.312 1.00 85.12 261 PHE A C 1
ATOM 2052 O O . PHE A 1 261 ? 1.706 -13.084 -14.138 1.00 85.12 261 PHE A O 1
ATOM 2059 N N . TYR A 1 262 ? 2.376 -13.337 -16.256 1.00 88.31 262 TYR A N 1
ATOM 2060 C CA . TYR A 1 262 ? 3.792 -13.039 -15.996 1.00 88.31 262 TYR A CA 1
ATOM 2061 C C . TYR A 1 262 ? 4.483 -13.972 -14.981 1.00 88.31 262 TYR A C 1
ATOM 2063 O O . TYR A 1 262 ? 5.380 -13.557 -14.244 1.00 88.31 262 TYR A O 1
ATOM 2071 N N . GLY A 1 263 ? 4.082 -15.245 -14.975 1.00 89.81 263 GLY A N 1
ATOM 2072 C CA . GLY A 1 263 ? 4.624 -16.294 -14.108 1.00 89.81 263 GLY A CA 1
ATOM 2073 C C . GLY A 1 263 ? 3.850 -16.470 -12.801 1.00 89.81 263 GLY A C 1
ATOM 2074 O O . GLY A 1 263 ? 4.204 -17.306 -11.977 1.00 89.81 263 GLY A O 1
ATOM 2075 N N . TRP A 1 264 ? 2.790 -15.692 -12.575 1.00 91.62 264 TRP A N 1
ATOM 2076 C CA . TRP A 1 264 ? 2.028 -15.732 -11.325 1.00 91.62 264 TRP A CA 1
ATOM 2077 C C . TRP A 1 264 ? 0.876 -16.755 -11.314 1.00 91.62 264 TRP A C 1
ATOM 2079 O O . TRP A 1 264 ? 0.195 -16.880 -10.298 1.00 91.62 264 TRP A O 1
ATOM 2089 N N . GLY A 1 265 ? 0.677 -17.536 -12.383 1.00 90.94 265 GLY A N 1
ATOM 2090 C CA . GLY A 1 265 ? -0.364 -18.566 -12.448 1.00 90.94 265 GLY A CA 1
ATOM 2091 C C . GLY A 1 265 ? -1.654 -18.040 -13.070 1.00 90.94 265 GLY A C 1
ATOM 2092 O O . GLY A 1 265 ? -1.622 -17.596 -14.208 1.00 90.94 265 GLY A O 1
ATOM 2093 N N . THR A 1 266 ? -2.778 -18.119 -12.350 1.00 93.06 266 THR A N 1
ATOM 2094 C CA . THR A 1 266 ? -4.086 -17.551 -12.747 1.00 93.06 266 THR A CA 1
ATOM 2095 C C . THR A 1 266 ? -4.316 -16.195 -12.075 1.00 93.06 266 THR A C 1
ATOM 2097 O O . THR A 1 266 ? -3.618 -15.877 -11.111 1.00 93.06 266 THR A O 1
ATOM 2100 N N . TRP A 1 267 ? -5.293 -15.403 -12.541 1.00 93.62 267 TRP A N 1
ATOM 2101 C CA . TRP A 1 267 ? -5.586 -14.063 -12.003 1.00 93.62 267 TRP A CA 1
ATOM 2102 C C . TRP A 1 267 ? -5.788 -14.072 -10.480 1.00 93.62 267 TRP A C 1
ATOM 2104 O O . TRP A 1 267 ? -5.211 -13.251 -9.766 1.00 93.62 267 TRP A O 1
ATOM 2114 N N . GLU A 1 268 ? -6.514 -15.072 -9.979 1.00 94.50 268 GLU A N 1
ATOM 2115 C CA . GLU A 1 268 ? -6.867 -15.261 -8.567 1.00 94.50 268 GLU A CA 1
ATOM 2116 C C . GLU A 1 268 ? -5.659 -15.583 -7.682 1.00 94.50 268 GLU A C 1
ATOM 2118 O O . GLU A 1 268 ? -5.717 -15.444 -6.463 1.00 94.50 268 GLU A O 1
ATOM 2123 N N . ARG A 1 269 ? -4.562 -16.047 -8.287 1.00 93.38 269 ARG A N 1
ATOM 2124 C CA . ARG A 1 269 ? -3.314 -16.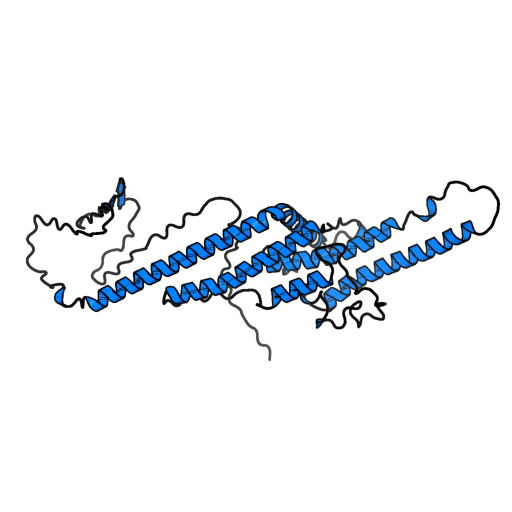382 -7.590 1.00 93.38 269 ARG A CA 1
ATOM 2125 C C . ARG A 1 269 ? -2.271 -15.275 -7.695 1.00 93.38 269 ARG A C 1
ATOM 2127 O O . ARG A 1 269 ? -1.232 -15.361 -7.032 1.00 93.38 269 ARG A O 1
ATOM 2134 N N . THR A 1 270 ? -2.524 -14.252 -8.512 1.00 95.06 270 THR A N 1
ATOM 2135 C CA . THR A 1 270 ? -1.581 -13.148 -8.669 1.00 95.06 270 THR A CA 1
ATOM 2136 C C . THR A 1 270 ? -1.531 -12.297 -7.404 1.00 95.06 270 THR A C 1
ATOM 2138 O O . THR A 1 270 ? -2.572 -12.017 -6.808 1.00 95.06 270 THR A O 1
ATOM 2141 N N . PRO A 1 271 ? -0.346 -11.799 -7.014 1.00 96.94 271 PRO A N 1
ATOM 2142 C CA . PRO A 1 271 ? -0.247 -10.860 -5.902 1.00 96.94 271 PRO A CA 1
ATOM 2143 C C . PRO A 1 271 ? -0.852 -9.485 -6.229 1.00 96.94 271 PRO A C 1
ATOM 2145 O O . PRO A 1 271 ? -0.939 -8.630 -5.360 1.00 96.94 271 PRO A O 1
ATOM 2148 N N . PHE A 1 272 ? -1.260 -9.245 -7.476 1.00 97.19 272 PHE A N 1
ATOM 2149 C CA . PHE A 1 272 ? -1.821 -7.969 -7.913 1.00 97.19 272 PHE A CA 1
ATOM 2150 C C . PHE A 1 272 ? -3.350 -7.931 -7.850 1.00 97.19 272 PHE A C 1
ATOM 2152 O O . PHE A 1 272 ? -3.924 -6.850 -7.932 1.00 97.19 272 PHE A O 1
ATOM 2159 N N . GLN A 1 273 ? -4.003 -9.080 -7.642 1.00 96.69 273 GLN A N 1
ATOM 2160 C CA . GLN A 1 273 ? -5.461 -9.209 -7.661 1.00 96.69 273 GLN A CA 1
ATOM 2161 C C . GLN A 1 273 ? -6.165 -8.234 -6.709 1.00 96.69 273 GLN A C 1
ATOM 2163 O O . GLN A 1 273 ? -7.201 -7.687 -7.056 1.00 96.69 273 GLN A O 1
ATOM 2168 N N . ASN A 1 274 ? -5.617 -8.011 -5.510 1.00 95.75 274 ASN A N 1
ATOM 2169 C CA . ASN A 1 274 ? -6.270 -7.139 -4.530 1.00 95.75 274 ASN A CA 1
ATOM 2170 C C . ASN A 1 274 ? -6.139 -5.656 -4.880 1.00 95.75 274 ASN A C 1
ATOM 2172 O O . ASN A 1 274 ? -6.943 -4.870 -4.397 1.00 95.75 274 ASN A O 1
ATOM 2176 N N . PHE A 1 275 ? -5.115 -5.277 -5.649 1.00 97.19 275 PHE A N 1
ATOM 2177 C CA . PHE A 1 275 ? -4.745 -3.877 -5.865 1.00 97.19 275 PHE A CA 1
ATOM 2178 C C . PHE A 1 275 ? -5.392 -3.261 -7.099 1.00 97.19 275 PHE A C 1
ATOM 2180 O O . PHE A 1 275 ? -5.383 -2.043 -7.205 1.00 97.19 275 PHE A O 1
ATOM 2187 N N . TYR A 1 276 ? -5.930 -4.086 -7.996 1.00 96.69 276 TYR A N 1
ATOM 2188 C CA . TYR A 1 276 ? -6.583 -3.674 -9.235 1.00 96.69 276 TYR A CA 1
ATOM 2189 C C . TYR A 1 276 ? -8.048 -4.092 -9.211 1.00 96.69 276 TYR A C 1
ATOM 2191 O O . TYR A 1 276 ? -8.376 -5.172 -8.717 1.00 96.69 276 TYR A O 1
ATOM 2199 N N . ASP A 1 277 ? -8.918 -3.278 -9.804 1.00 93.94 277 ASP A N 1
ATOM 2200 C CA . ASP A 1 277 ? -10.359 -3.545 -9.784 1.00 93.94 277 ASP A CA 1
ATOM 2201 C C . ASP A 1 277 ? -10.718 -4.765 -10.642 1.00 93.94 277 ASP A C 1
ATOM 2203 O O . ASP A 1 277 ? -11.664 -5.500 -10.358 1.00 93.94 277 ASP A O 1
ATOM 2207 N N . ASN A 1 278 ? -9.955 -4.999 -11.712 1.00 95.81 278 ASN A N 1
ATOM 2208 C CA . ASN A 1 278 ? -10.154 -6.135 -12.597 1.00 95.81 278 ASN A CA 1
ATOM 2209 C C . ASN A 1 278 ? -8.862 -6.570 -13.304 1.00 95.81 278 ASN A C 1
ATOM 2211 O O . ASN A 1 278 ? -7.866 -5.850 -13.387 1.00 95.81 278 ASN A O 1
ATOM 2215 N N . GLN A 1 279 ? -8.927 -7.773 -13.875 1.00 95.25 279 GLN A N 1
ATOM 2216 C CA . GLN A 1 279 ? -7.836 -8.399 -14.614 1.00 95.25 279 GLN A CA 1
ATOM 2217 C C . GLN A 1 279 ? -7.333 -7.545 -15.790 1.00 95.25 279 GLN A C 1
ATOM 2219 O O . GLN A 1 279 ? -6.132 -7.503 -16.061 1.00 95.25 279 GLN A O 1
ATOM 2224 N N . GLN A 1 280 ? -8.243 -6.892 -16.518 1.00 95.12 280 GLN A N 1
ATOM 2225 C CA . GLN A 1 280 ? -7.903 -6.158 -17.733 1.00 95.12 280 GLN A CA 1
ATOM 2226 C C . GLN A 1 280 ? -7.070 -4.912 -17.420 1.00 95.12 280 GLN A C 1
ATOM 2228 O O . GLN A 1 280 ? -6.122 -4.616 -18.145 1.00 95.12 280 GLN A O 1
ATOM 2233 N N . GLU A 1 281 ? -7.382 -4.209 -16.330 1.00 95.06 281 GLU A N 1
ATOM 2234 C CA . GLU A 1 281 ? -6.615 -3.046 -15.884 1.00 95.06 281 GLU A CA 1
ATOM 2235 C C . GLU A 1 281 ? -5.155 -3.415 -15.587 1.00 95.06 281 GLU A C 1
ATOM 2237 O O . GLU A 1 281 ? -4.231 -2.761 -16.081 1.00 95.06 281 GLU A O 1
ATOM 2242 N N . TRP A 1 282 ? -4.943 -4.521 -14.869 1.00 95.12 282 TRP A N 1
ATOM 2243 C CA . TRP A 1 282 ? -3.607 -5.054 -14.612 1.00 95.12 282 TRP A CA 1
ATOM 2244 C C . TRP A 1 282 ? -2.870 -5.429 -15.904 1.00 95.12 282 TRP A C 1
ATOM 2246 O O . TRP A 1 282 ? -1.710 -5.057 -16.100 1.00 95.12 282 TRP A O 1
ATOM 2256 N N . LEU A 1 283 ? -3.541 -6.150 -16.810 1.00 93.81 283 LEU A N 1
ATOM 2257 C CA . LEU A 1 283 ? -2.946 -6.558 -18.083 1.00 93.81 283 LEU A CA 1
ATOM 2258 C C . LEU A 1 283 ? -2.541 -5.355 -18.940 1.00 93.81 283 LEU A C 1
ATOM 2260 O O . LEU A 1 283 ? -1.472 -5.392 -19.549 1.00 93.81 283 LEU A O 1
ATOM 2264 N N . ASN A 1 284 ? -3.337 -4.284 -18.945 1.00 93.38 284 ASN A N 1
ATOM 2265 C CA . ASN A 1 284 ? -3.005 -3.048 -19.651 1.00 93.38 284 ASN A CA 1
ATOM 2266 C C . ASN A 1 284 ? -1.743 -2.395 -19.062 1.00 93.38 284 ASN A C 1
ATOM 2268 O O . ASN A 1 284 ? -0.825 -2.045 -19.807 1.00 93.38 284 ASN A O 1
ATOM 2272 N N . ALA A 1 285 ? -1.654 -2.276 -17.730 1.00 93.56 285 ALA A N 1
ATOM 2273 C CA . ALA A 1 285 ? -0.476 -1.716 -17.061 1.00 93.56 285 ALA A CA 1
ATOM 2274 C C . ALA A 1 285 ? 0.798 -2.516 -17.391 1.00 93.56 285 ALA A C 1
ATOM 2276 O O . ALA A 1 285 ? 1.835 -1.948 -17.753 1.00 93.56 285 ALA A O 1
ATOM 2277 N N . MET A 1 286 ? 0.701 -3.847 -17.353 1.00 94.12 286 MET A N 1
ATOM 2278 C CA . MET A 1 286 ? 1.817 -4.728 -17.680 1.00 94.12 286 MET A CA 1
ATOM 2279 C C . MET A 1 286 ? 2.176 -4.754 -19.165 1.00 94.12 286 MET A C 1
ATOM 2281 O O . MET A 1 286 ? 3.350 -4.905 -19.499 1.00 94.12 286 MET A O 1
ATOM 2285 N N . GLU A 1 287 ? 1.215 -4.595 -20.074 1.00 92.12 287 GLU A N 1
ATOM 2286 C CA . GLU A 1 287 ? 1.486 -4.532 -21.512 1.00 92.12 287 GLU A CA 1
ATOM 2287 C C . GLU A 1 287 ? 2.373 -3.334 -21.869 1.00 92.12 287 GLU A C 1
ATOM 2289 O O . GLU A 1 287 ? 3.327 -3.481 -22.639 1.00 92.12 287 GLU A O 1
ATOM 2294 N N . HIS A 1 288 ? 2.126 -2.171 -21.261 1.00 89.94 288 HIS A N 1
ATOM 2295 C CA . HIS A 1 288 ? 2.978 -0.994 -21.438 1.00 89.94 288 HIS A CA 1
ATOM 2296 C C . HIS A 1 288 ? 4.400 -1.219 -20.904 1.00 89.94 288 HIS A C 1
ATOM 2298 O O . HIS A 1 288 ? 5.381 -0.930 -21.601 1.00 89.94 288 HIS A O 1
ATOM 2304 N N . TYR A 1 289 ? 4.519 -1.804 -19.710 1.00 93.19 289 TYR A N 1
ATOM 2305 C CA . TYR A 1 289 ? 5.807 -2.177 -19.124 1.00 93.19 289 TYR A CA 1
ATOM 2306 C C . TYR A 1 289 ? 6.576 -3.184 -20.001 1.00 93.19 289 TYR A C 1
ATOM 2308 O O . TYR A 1 289 ? 7.752 -2.998 -20.308 1.00 93.19 289 TYR A O 1
ATOM 2316 N N . GLU A 1 290 ? 5.915 -4.232 -20.489 1.00 91.88 290 GLU A N 1
ATOM 2317 C CA . GLU A 1 290 ? 6.542 -5.250 -21.338 1.00 91.88 290 GLU A CA 1
ATOM 2318 C C . GLU A 1 290 ? 6.967 -4.711 -22.693 1.00 91.88 290 GLU A C 1
ATOM 2320 O O . GLU A 1 290 ? 8.034 -5.059 -23.203 1.00 91.88 290 GLU A O 1
ATOM 2325 N N . LYS A 1 291 ? 6.139 -3.868 -23.314 1.00 90.75 291 LYS A N 1
ATOM 2326 C CA . LYS A 1 291 ? 6.470 -3.263 -24.602 1.00 90.75 291 LYS A CA 1
ATOM 2327 C C . LYS A 1 291 ? 7.754 -2.444 -24.487 1.00 90.75 291 LYS A C 1
ATOM 2329 O O . LYS A 1 291 ? 8.638 -2.588 -25.332 1.00 90.75 291 LYS A O 1
ATOM 2334 N N . THR A 1 292 ? 7.883 -1.640 -23.435 1.00 89.88 292 THR A N 1
ATOM 2335 C CA . THR A 1 292 ? 9.066 -0.798 -23.207 1.00 89.88 292 THR A CA 1
ATOM 2336 C C . THR A 1 292 ? 10.291 -1.617 -22.809 1.00 89.88 292 THR A C 1
ATOM 2338 O O . THR A 1 292 ? 11.364 -1.405 -23.378 1.00 89.88 292 THR A O 1
ATOM 2341 N N . LEU A 1 293 ? 10.128 -2.644 -21.971 1.00 91.12 293 LEU A N 1
ATOM 2342 C CA . LEU A 1 293 ? 11.198 -3.585 -21.627 1.00 91.12 293 LEU A CA 1
ATOM 2343 C C . LEU A 1 293 ? 11.713 -4.349 -22.858 1.00 91.12 293 LEU A C 1
ATOM 2345 O O . LEU A 1 293 ? 12.918 -4.509 -23.054 1.00 91.12 293 LEU A O 1
ATOM 2349 N N . ASN A 1 294 ? 10.817 -4.798 -23.737 1.00 90.31 294 ASN A N 1
ATOM 2350 C CA . ASN A 1 294 ? 11.200 -5.484 -24.969 1.00 90.31 294 ASN A CA 1
ATOM 2351 C C . ASN A 1 294 ? 11.926 -4.553 -25.946 1.00 90.31 294 ASN A C 1
ATOM 2353 O O . ASN A 1 294 ? 12.864 -4.990 -26.616 1.00 90.31 294 ASN A O 1
ATOM 2357 N N . LEU A 1 295 ? 11.523 -3.282 -26.033 1.00 88.25 295 LEU A N 1
ATOM 2358 C CA . LEU A 1 295 ? 12.239 -2.276 -26.822 1.00 88.25 295 LEU A CA 1
ATOM 2359 C C . LEU A 1 295 ? 13.644 -2.030 -26.262 1.00 88.25 295 LEU A C 1
ATOM 2361 O O . LEU A 1 295 ? 14.606 -2.074 -27.030 1.00 88.25 295 LEU A O 1
ATOM 2365 N N . GLN A 1 296 ? 13.774 -1.882 -24.941 1.00 89.88 296 GLN A N 1
ATOM 2366 C CA . GLN A 1 296 ? 15.063 -1.767 -24.260 1.00 89.88 296 GLN A CA 1
ATOM 2367 C C . GLN A 1 296 ? 15.963 -2.972 -24.570 1.00 89.88 296 GLN A C 1
ATOM 2369 O O . GLN A 1 296 ? 17.090 -2.800 -25.034 1.00 89.88 296 GLN A O 1
ATOM 2374 N N . ASN A 1 297 ? 15.461 -4.196 -24.387 1.00 89.50 297 ASN A N 1
ATOM 2375 C CA . ASN A 1 297 ? 16.218 -5.425 -24.635 1.00 89.50 297 ASN A CA 1
ATOM 2376 C C . ASN A 1 297 ? 16.641 -5.558 -26.104 1.00 89.50 297 ASN A C 1
ATOM 2378 O O . ASN A 1 297 ? 17.787 -5.909 -26.398 1.00 89.50 297 ASN A O 1
ATOM 2382 N N . LYS A 1 298 ? 15.744 -5.230 -27.048 1.00 88.50 298 LYS A N 1
ATOM 2383 C CA . LYS A 1 298 ? 16.070 -5.191 -28.481 1.00 88.50 298 LYS A CA 1
ATOM 2384 C C . LYS A 1 298 ? 17.180 -4.185 -28.759 1.00 88.50 298 LYS A C 1
ATOM 2386 O O . LYS A 1 298 ? 18.115 -4.525 -29.483 1.00 88.50 298 LYS A O 1
ATOM 2391 N N . GLN A 1 299 ? 17.120 -2.996 -28.167 1.00 84.94 299 GLN A N 1
ATOM 2392 C CA . GLN A 1 299 ? 18.137 -1.970 -28.364 1.00 84.94 299 GLN A CA 1
ATOM 2393 C C . GLN A 1 299 ? 19.489 -2.392 -27.785 1.00 84.94 299 GLN A C 1
ATOM 2395 O O . GLN A 1 299 ? 20.481 -2.378 -28.509 1.00 84.94 299 GLN A O 1
ATOM 2400 N N . VAL A 1 300 ? 19.520 -2.894 -26.547 1.00 85.44 300 VAL A N 1
ATOM 2401 C CA . VAL A 1 300 ? 20.733 -3.442 -25.916 1.00 85.44 300 VAL A CA 1
ATOM 2402 C C . VAL A 1 300 ? 21.337 -4.560 -26.771 1.00 85.44 300 VAL A C 1
ATOM 2404 O O . VAL A 1 300 ? 22.544 -4.574 -27.012 1.00 85.44 300 VAL A O 1
ATOM 2407 N N . SER A 1 301 ? 20.511 -5.468 -27.302 1.00 84.94 301 SER A N 1
ATOM 2408 C CA . SER A 1 301 ? 20.989 -6.551 -28.171 1.00 84.94 301 SER A CA 1
ATOM 2409 C C . SER A 1 301 ? 21.582 -6.038 -29.492 1.00 84.94 301 SER A C 1
ATOM 2411 O O . SER A 1 301 ? 22.597 -6.560 -29.953 1.00 84.94 301 SER A O 1
ATOM 2413 N N . ARG A 1 302 ? 20.989 -4.993 -30.090 1.00 83.38 302 ARG A N 1
ATOM 2414 C CA . ARG A 1 302 ? 21.491 -4.350 -31.315 1.00 83.38 302 ARG A CA 1
ATOM 2415 C C . ARG A 1 302 ? 22.807 -3.628 -31.058 1.00 83.38 302 ARG A C 1
ATOM 2417 O O . ARG A 1 302 ? 23.731 -3.796 -31.848 1.00 83.38 302 ARG A O 1
ATOM 2424 N N . THR A 1 303 ? 22.908 -2.884 -29.959 1.00 81.19 303 THR A N 1
ATOM 2425 C CA . THR A 1 303 ? 24.143 -2.210 -29.543 1.00 81.19 303 THR A CA 1
ATOM 2426 C C . THR A 1 303 ? 25.255 -3.221 -29.292 1.00 81.19 303 THR A C 1
ATOM 2428 O O . THR A 1 303 ? 26.333 -3.087 -29.860 1.00 81.19 303 THR A O 1
ATOM 2431 N N . ARG A 1 304 ? 24.984 -4.298 -28.538 1.00 79.88 304 ARG A N 1
ATOM 2432 C CA . ARG A 1 304 ? 25.975 -5.353 -28.272 1.00 79.88 304 ARG A CA 1
ATOM 2433 C C . ARG A 1 304 ? 26.487 -6.002 -29.557 1.00 79.88 304 ARG A C 1
ATOM 2435 O O . ARG A 1 304 ? 27.679 -6.261 -29.662 1.00 79.88 304 ARG A O 1
ATOM 2442 N N . LYS A 1 305 ? 25.612 -6.229 -30.543 1.00 80.38 305 LYS A N 1
ATOM 2443 C CA . LYS A 1 305 ? 26.025 -6.703 -31.871 1.00 80.38 305 LYS A CA 1
ATOM 2444 C C . LYS A 1 305 ? 26.871 -5.646 -32.588 1.00 80.38 305 LYS A C 1
ATOM 2446 O O . LYS A 1 305 ? 27.990 -5.938 -32.959 1.00 80.38 305 LYS A O 1
ATOM 2451 N N . LYS A 1 306 ? 26.420 -4.401 -32.728 1.00 74.94 306 LYS A N 1
ATOM 2452 C CA . LYS A 1 306 ? 27.191 -3.375 -33.460 1.00 74.94 306 LYS A CA 1
ATOM 2453 C C . LYS A 1 306 ? 28.568 -3.089 -32.843 1.00 74.94 306 LYS A C 1
ATOM 2455 O O . LYS A 1 306 ? 29.543 -2.977 -33.574 1.00 74.94 306 LYS A O 1
ATOM 2460 N N . CYS A 1 307 ? 28.657 -3.030 -31.517 1.00 72.69 307 CYS A N 1
ATOM 2461 C CA . CYS A 1 307 ? 29.897 -2.700 -30.810 1.00 72.69 307 CYS A CA 1
ATOM 2462 C C . CYS A 1 307 ? 30.778 -3.939 -30.544 1.00 72.69 307 CYS A C 1
ATOM 2464 O O . CYS A 1 307 ? 31.990 -3.813 -30.406 1.00 72.69 307 CYS A O 1
ATOM 2466 N N . GLY A 1 308 ? 30.204 -5.149 -30.524 1.00 66.81 308 GLY A N 1
ATOM 2467 C CA . GLY A 1 308 ? 30.956 -6.400 -30.375 1.00 66.81 308 GLY A CA 1
ATOM 2468 C C . GLY A 1 308 ? 31.798 -6.762 -31.603 1.00 66.81 308 GLY A C 1
ATOM 2469 O O . GLY A 1 308 ? 32.885 -7.310 -31.450 1.00 66.81 308 GLY A O 1
ATOM 2470 N N . PHE A 1 309 ? 31.344 -6.406 -32.810 1.00 60.16 309 PHE A N 1
ATOM 2471 C CA . PHE A 1 309 ? 32.084 -6.677 -34.052 1.00 60.16 309 PHE A CA 1
ATOM 2472 C C . PHE A 1 309 ? 33.220 -5.673 -34.319 1.00 60.16 309 PHE A C 1
ATOM 2474 O O . PHE A 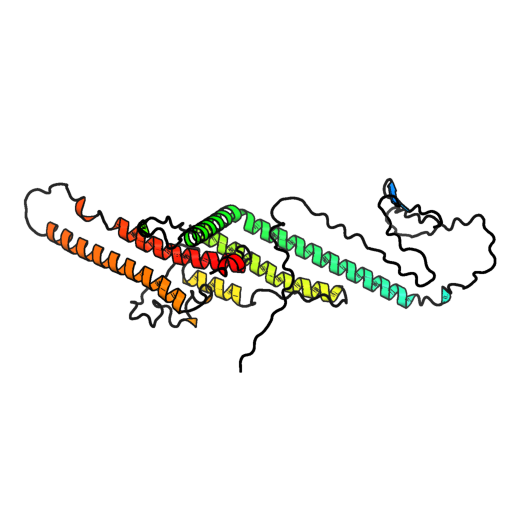1 309 ? 34.170 -6.015 -35.015 1.00 60.16 309 PHE A O 1
ATOM 2481 N N . ALA A 1 310 ? 33.187 -4.477 -33.721 1.00 58.09 310 ALA A N 1
ATOM 2482 C CA . ALA A 1 310 ? 34.250 -3.475 -33.864 1.00 58.09 310 ALA A CA 1
ATOM 2483 C C . ALA A 1 310 ? 35.557 -3.839 -33.122 1.00 58.09 310 ALA A C 1
ATOM 2485 O O . ALA A 1 310 ? 36.588 -3.220 -33.363 1.00 58.09 310 ALA A O 1
ATOM 2486 N N . ASN A 1 311 ? 35.533 -4.849 -32.241 1.00 54.88 311 ASN A N 1
ATOM 2487 C CA . ASN A 1 311 ? 36.675 -5.238 -31.402 1.00 54.88 311 ASN A CA 1
ATOM 2488 C C . ASN A 1 311 ? 37.408 -6.516 -31.855 1.00 54.88 311 ASN A C 1
ATOM 2490 O O . ASN A 1 311 ? 38.405 -6.870 -31.231 1.00 54.88 311 ASN A O 1
ATOM 2494 N N . ILE A 1 312 ? 36.942 -7.223 -32.895 1.00 57.69 312 ILE A N 1
ATOM 2495 C CA . ILE A 1 312 ? 37.451 -8.573 -33.231 1.00 57.69 312 ILE A CA 1
ATOM 2496 C C . ILE A 1 312 ? 38.410 -8.601 -34.440 1.00 57.69 312 ILE A C 1
ATOM 2498 O O . ILE A 1 312 ? 39.085 -9.602 -34.651 1.00 57.69 312 ILE A O 1
ATOM 2502 N N . GLY A 1 313 ? 38.605 -7.510 -35.186 1.00 54.62 313 GLY A N 1
ATOM 2503 C CA . GLY A 1 313 ? 39.606 -7.538 -36.257 1.00 54.62 313 GLY A CA 1
ATOM 2504 C C . GLY A 1 313 ? 39.905 -6.192 -36.886 1.00 54.62 313 GLY A C 1
ATOM 2505 O O . GLY A 1 313 ? 39.171 -5.761 -37.760 1.00 54.62 313 GLY A O 1
ATOM 2506 N N . PHE A 1 314 ? 40.981 -5.547 -36.437 1.00 48.47 314 PHE A N 1
ATOM 2507 C CA . PHE A 1 314 ? 42.075 -5.031 -37.271 1.00 48.47 314 PHE A CA 1
ATOM 2508 C C . PHE A 1 314 ? 43.043 -4.260 -36.365 1.00 48.47 314 PHE A C 1
ATOM 2510 O O . PHE A 1 314 ? 42.694 -3.289 -35.696 1.00 48.47 314 PHE A O 1
ATOM 2517 N N . SER A 1 315 ? 44.280 -4.733 -36.321 1.00 53.50 315 SER A N 1
ATOM 2518 C 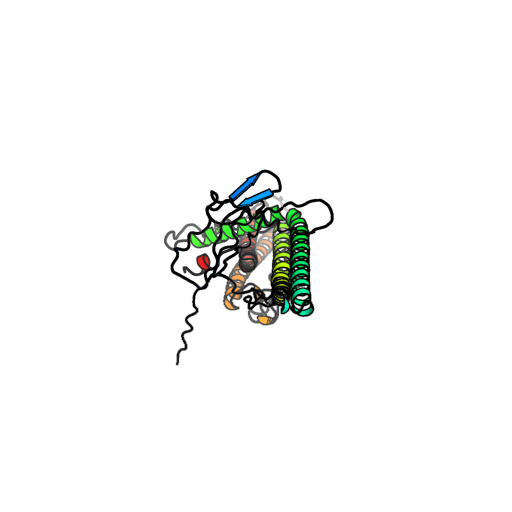CA . SER A 1 315 ? 45.426 -4.075 -35.706 1.00 53.50 315 SER A CA 1
ATOM 2519 C C . SER A 1 315 ? 45.649 -2.693 -36.330 1.00 53.50 315 SER A C 1
ATOM 2521 O O . SER A 1 315 ? 46.225 -2.586 -37.408 1.00 53.50 315 SER A O 1
ATOM 2523 N N . GLY A 1 316 ? 45.208 -1.623 -35.670 1.00 52.97 316 GLY A N 1
ATOM 2524 C CA . GLY A 1 316 ? 45.522 -0.274 -36.136 1.00 52.97 316 GLY A CA 1
ATOM 2525 C C . GLY A 1 316 ? 44.773 0.823 -35.398 1.00 52.97 316 GLY A C 1
ATOM 2526 O O . GLY A 1 316 ? 43.695 1.214 -35.814 1.00 52.97 316 GLY A O 1
ATOM 2527 N N . LYS A 1 317 ? 45.395 1.348 -34.335 1.00 54.47 317 LYS A N 1
ATOM 2528 C CA . LYS A 1 317 ? 45.055 2.608 -33.645 1.00 54.47 317 LYS A CA 1
ATOM 2529 C C . LYS A 1 317 ? 43.626 2.684 -33.08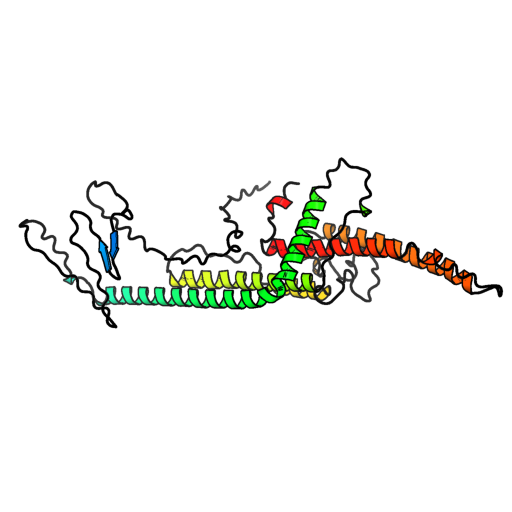5 1.00 54.47 317 LYS A C 1
ATOM 2531 O O . LYS A 1 317 ? 42.694 3.163 -33.719 1.00 54.47 317 LYS A O 1
ATOM 2536 N N . ARG A 1 318 ? 43.499 2.291 -31.812 1.00 51.62 318 ARG A N 1
ATOM 2537 C CA . ARG A 1 318 ? 42.332 2.570 -30.962 1.00 51.62 318 ARG A CA 1
ATOM 2538 C C . ARG A 1 318 ? 42.146 4.087 -30.843 1.00 51.62 318 ARG A C 1
ATOM 2540 O O . ARG A 1 318 ? 42.817 4.726 -30.038 1.00 51.62 318 ARG A O 1
ATOM 2547 N N . SER A 1 319 ? 41.265 4.673 -31.647 1.00 53.19 319 SER A N 1
ATOM 2548 C CA . SER A 1 319 ? 40.777 6.026 -31.397 1.00 53.19 319 SER A CA 1
ATOM 2549 C C . SER A 1 319 ? 39.828 5.974 -30.194 1.00 53.19 319 SER A C 1
ATOM 2551 O O . SER A 1 319 ? 38.814 5.279 -30.204 1.00 53.19 319 SER A O 1
ATOM 2553 N N . SER A 1 320 ? 40.181 6.687 -29.122 1.00 54.03 320 SER A N 1
ATOM 2554 C CA . SER A 1 320 ? 39.439 6.782 -27.851 1.00 54.03 320 SER A CA 1
ATOM 2555 C C . SER A 1 320 ? 38.103 7.539 -27.961 1.00 54.03 320 SER A C 1
ATOM 2557 O O . SER A 1 320 ? 37.810 8.403 -27.144 1.00 54.03 320 SER A O 1
ATOM 2559 N N . HIS A 1 321 ? 37.287 7.265 -28.980 1.00 50.75 321 HIS A N 1
ATOM 2560 C CA . HIS A 1 321 ? 35.957 7.865 -29.165 1.00 50.75 321 HIS A CA 1
ATOM 2561 C C . HIS A 1 321 ? 34.840 6.820 -28.975 1.00 50.75 321 HIS A C 1
ATOM 2563 O O . HIS A 1 321 ? 33.890 6.744 -29.750 1.00 50.75 321 HIS A O 1
ATOM 2569 N N . SER A 1 322 ? 34.936 5.995 -27.926 1.00 54.69 322 SER A N 1
ATOM 2570 C CA . SER A 1 322 ? 33.972 4.926 -27.609 1.00 54.69 322 SER A CA 1
ATOM 2571 C C . SER A 1 322 ? 32.646 5.402 -26.988 1.00 54.69 322 SER A C 1
ATOM 2573 O O . SER A 1 322 ? 31.817 4.573 -26.623 1.00 54.69 322 SER A O 1
ATOM 2575 N N . ASN A 1 323 ? 32.391 6.712 -26.893 1.00 58.25 323 ASN A N 1
ATOM 2576 C CA . ASN A 1 323 ? 31.177 7.251 -26.258 1.00 58.25 323 ASN A CA 1
ATOM 2577 C C . ASN A 1 323 ? 29.890 7.071 -27.087 1.00 58.25 323 ASN A C 1
ATOM 2579 O O . ASN A 1 323 ? 28.800 7.327 -26.586 1.00 58.25 323 ASN A O 1
ATOM 2583 N N . THR A 1 324 ? 29.964 6.620 -28.341 1.00 59.62 324 THR A N 1
ATOM 2584 C CA . THR A 1 324 ? 28.789 6.509 -29.228 1.00 59.62 324 THR A CA 1
ATOM 2585 C C . THR A 1 324 ? 27.959 5.237 -29.025 1.00 59.62 324 THR A C 1
ATOM 2587 O O . THR A 1 324 ? 26.821 5.179 -29.492 1.00 59.62 324 THR A O 1
ATOM 2590 N N . CYS A 1 325 ? 28.465 4.235 -28.298 1.00 64.12 325 CYS A N 1
ATOM 2591 C CA . CYS A 1 325 ? 27.733 2.986 -28.053 1.00 64.12 325 CYS A CA 1
ATOM 2592 C C . CYS A 1 325 ? 26.741 3.054 -26.871 1.00 64.12 325 CYS A C 1
ATOM 2594 O O . CYS A 1 325 ? 25.846 2.214 -26.808 1.00 64.12 325 CYS A O 1
ATOM 2596 N N . ASP A 1 326 ? 26.829 4.048 -25.978 1.00 64.38 326 ASP A N 1
ATOM 2597 C CA . ASP A 1 326 ? 26.044 4.072 -24.725 1.00 64.38 326 ASP A CA 1
ATOM 2598 C C . ASP A 1 326 ? 24.856 5.054 -24.696 1.00 64.38 326 ASP A C 1
ATOM 2600 O O . ASP A 1 326 ? 23.973 4.936 -23.841 1.00 64.38 326 ASP A O 1
ATOM 2604 N N . LEU A 1 327 ? 24.764 5.987 -25.650 1.00 63.19 327 LEU A N 1
ATOM 2605 C CA . LEU A 1 327 ? 23.938 7.201 -25.513 1.00 63.19 327 LEU A CA 1
ATOM 2606 C C . LEU A 1 327 ? 22.409 6.998 -25.451 1.00 63.19 327 LEU A C 1
ATOM 2608 O O . LEU A 1 327 ? 21.697 7.947 -25.149 1.00 63.19 327 LEU A O 1
ATOM 2612 N N . ASN A 1 328 ? 21.871 5.795 -25.686 1.00 72.69 328 ASN A N 1
ATOM 2613 C CA . ASN A 1 328 ? 20.414 5.564 -25.653 1.00 72.69 328 ASN A CA 1
ATOM 2614 C C . ASN A 1 328 ? 19.966 4.421 -24.717 1.00 72.69 328 ASN A C 1
ATOM 2616 O O . ASN A 1 328 ? 18.782 4.110 -24.609 1.00 72.69 328 ASN A O 1
ATOM 2620 N N . ILE A 1 329 ? 20.886 3.768 -23.999 1.00 80.25 329 ILE A N 1
ATOM 2621 C CA . ILE A 1 329 ? 20.496 2.705 -23.052 1.00 80.25 329 ILE A CA 1
ATOM 2622 C C . ILE A 1 329 ? 19.862 3.314 -21.792 1.00 80.25 329 ILE A C 1
ATOM 2624 O O . ILE A 1 329 ? 18.928 2.738 -21.230 1.00 80.25 329 ILE A O 1
ATOM 2628 N N . GLN A 1 330 ? 20.340 4.485 -21.363 1.00 83.31 330 GLN A N 1
ATOM 2629 C CA . GLN A 1 330 ? 19.837 5.173 -20.171 1.00 83.31 330 GLN A CA 1
ATOM 2630 C C . GLN A 1 330 ? 18.398 5.679 -20.348 1.00 83.31 330 GLN A C 1
ATOM 2632 O O . GLN A 1 330 ? 17.576 5.443 -19.466 1.00 83.31 330 GLN A O 1
ATOM 2637 N N . GLY A 1 331 ? 18.059 6.261 -21.504 1.00 84.56 331 GLY A N 1
ATOM 2638 C CA . GLY A 1 331 ? 16.692 6.716 -21.789 1.00 84.56 331 GLY A CA 1
ATOM 2639 C C . GLY A 1 331 ? 15.674 5.572 -21.730 1.00 84.56 331 GLY A C 1
ATOM 2640 O O . GLY A 1 331 ? 14.658 5.664 -21.047 1.00 84.56 331 GLY A O 1
ATOM 2641 N N . HIS A 1 332 ? 15.983 4.422 -22.338 1.00 85.62 332 HIS A N 1
ATOM 2642 C CA . HIS A 1 332 ? 15.106 3.251 -22.242 1.00 85.62 332 HIS A CA 1
ATOM 2643 C C . HIS A 1 332 ? 14.994 2.685 -20.819 1.00 85.62 332 HIS A C 1
ATOM 2645 O O . HIS A 1 332 ? 13.912 2.244 -20.438 1.00 85.62 332 HIS A O 1
ATOM 2651 N N . LYS A 1 333 ? 16.077 2.709 -20.023 1.00 89.38 333 LYS A N 1
ATOM 2652 C CA . LYS A 1 333 ? 16.025 2.322 -18.600 1.00 89.38 333 LYS A CA 1
ATOM 2653 C C . LYS A 1 333 ? 15.046 3.206 -17.823 1.00 89.38 333 LYS A C 1
ATOM 2655 O O . LYS A 1 333 ? 14.235 2.675 -17.073 1.00 89.38 333 LYS A O 1
ATOM 2660 N N . GLN A 1 334 ? 15.090 4.521 -18.041 1.00 90.50 334 GLN A N 1
ATOM 2661 C CA . GLN A 1 334 ? 14.182 5.472 -17.395 1.00 90.50 334 GLN A CA 1
ATOM 2662 C C . GLN A 1 334 ? 12.723 5.232 -17.794 1.00 90.50 334 GLN A C 1
ATOM 2664 O O . GLN A 1 334 ? 11.860 5.205 -16.928 1.00 90.50 334 GLN A O 1
ATOM 2669 N N . VAL A 1 335 ? 12.439 4.972 -19.075 1.00 90.38 335 VAL A N 1
ATOM 2670 C CA . VAL A 1 335 ? 11.069 4.677 -19.540 1.00 90.38 335 VAL A CA 1
ATOM 2671 C C . VAL A 1 335 ? 10.523 3.378 -18.932 1.00 90.38 335 VAL A C 1
ATOM 2673 O O . VAL A 1 335 ? 9.359 3.310 -18.539 1.00 90.38 335 VAL A O 1
ATOM 2676 N N . VAL A 1 336 ? 11.353 2.338 -18.819 1.00 92.88 336 VAL A N 1
ATOM 2677 C CA . VAL A 1 336 ? 10.949 1.080 -18.169 1.00 92.88 336 VAL A CA 1
ATOM 2678 C C . VAL A 1 336 ? 10.686 1.294 -16.680 1.00 92.88 336 VAL A C 1
ATOM 2680 O O . VAL A 1 336 ? 9.676 0.806 -16.167 1.00 92.88 336 VAL A O 1
ATOM 2683 N N . GLN A 1 337 ? 11.546 2.062 -16.006 1.00 94.06 337 GLN A N 1
ATOM 2684 C CA . GLN A 1 337 ? 11.349 2.434 -14.608 1.00 94.06 337 GLN A CA 1
ATOM 2685 C C . GLN A 1 337 ? 10.063 3.248 -14.426 1.00 94.06 337 GLN A C 1
ATOM 2687 O O . GLN A 1 337 ? 9.259 2.918 -13.566 1.00 94.06 337 GLN A O 1
ATOM 2692 N N . LYS A 1 338 ? 9.788 4.205 -15.317 1.00 93.31 338 LYS A N 1
ATOM 2693 C CA . LYS A 1 338 ? 8.567 5.019 -15.323 1.00 93.31 338 LYS A CA 1
ATOM 2694 C C . LYS A 1 338 ? 7.300 4.155 -15.321 1.00 93.31 338 LYS A C 1
ATOM 2696 O O . LYS A 1 338 ? 6.400 4.372 -14.517 1.00 93.31 338 LYS A O 1
ATOM 2701 N N . HIS A 1 339 ? 7.223 3.137 -16.182 1.00 94.12 339 HIS A N 1
ATOM 2702 C CA . HIS A 1 339 ? 6.069 2.225 -16.199 1.00 94.12 339 HIS A CA 1
ATOM 2703 C C . HIS A 1 339 ? 5.970 1.338 -14.958 1.00 94.12 339 HIS A C 1
ATOM 2705 O O . HIS A 1 339 ? 4.866 0.990 -14.539 1.00 94.12 339 HIS A O 1
ATOM 2711 N N . LYS A 1 340 ? 7.106 0.977 -14.365 1.00 95.38 340 LYS A N 1
ATOM 2712 C CA . LYS A 1 340 ? 7.130 0.273 -13.089 1.00 95.38 340 LYS A CA 1
ATOM 2713 C C . LYS A 1 340 ? 6.615 1.163 -11.957 1.00 95.38 340 LYS A C 1
ATOM 2715 O O . LYS A 1 340 ? 5.742 0.730 -11.212 1.00 95.38 340 LYS A O 1
ATOM 2720 N N . ASP A 1 341 ? 7.066 2.411 -11.894 1.00 95.56 341 ASP A N 1
ATOM 2721 C CA . ASP A 1 341 ? 6.630 3.387 -10.896 1.00 95.56 341 ASP A CA 1
ATOM 2722 C C . ASP A 1 341 ? 5.116 3.636 -10.980 1.00 95.56 341 ASP A C 1
ATOM 2724 O O . ASP A 1 341 ? 4.459 3.745 -9.951 1.00 95.56 341 ASP A O 1
ATOM 2728 N N . VAL A 1 342 ? 4.518 3.623 -12.180 1.00 95.25 342 VAL A N 1
ATOM 2729 C CA . VAL A 1 342 ? 3.050 3.689 -12.355 1.00 95.25 342 VAL A CA 1
ATOM 2730 C C . VAL A 1 342 ? 2.329 2.543 -11.636 1.00 95.25 342 VAL A C 1
ATOM 2732 O O . VAL A 1 342 ? 1.297 2.767 -10.999 1.00 95.25 342 VAL A O 1
ATOM 2735 N N . ILE A 1 343 ? 2.856 1.318 -11.722 1.00 96.38 343 ILE A N 1
ATOM 2736 C CA . ILE A 1 343 ? 2.289 0.153 -11.028 1.00 96.38 343 ILE A CA 1
ATOM 2737 C C . ILE A 1 343 ? 2.447 0.315 -9.511 1.00 96.38 343 ILE A C 1
ATOM 2739 O O . ILE A 1 343 ? 1.507 0.044 -8.764 1.00 96.38 343 ILE A O 1
ATOM 2743 N N . GLU A 1 344 ? 3.604 0.796 -9.048 1.00 97.38 344 GLU A N 1
ATOM 2744 C CA . GLU A 1 344 ? 3.850 1.052 -7.623 1.00 97.38 344 GLU A CA 1
ATOM 2745 C C . GLU A 1 344 ? 2.924 2.148 -7.068 1.00 97.38 344 GLU A C 1
ATOM 2747 O O . GLU A 1 344 ? 2.315 1.965 -6.012 1.00 97.38 344 GLU A O 1
ATOM 2752 N N . MET A 1 345 ? 2.735 3.241 -7.814 1.00 97.06 345 MET A N 1
ATOM 2753 C CA . MET A 1 345 ? 1.776 4.306 -7.502 1.00 97.06 345 MET A CA 1
ATOM 2754 C C . MET A 1 345 ? 0.347 3.770 -7.396 1.00 97.06 345 MET A C 1
ATOM 2756 O O . MET A 1 345 ? -0.401 4.194 -6.517 1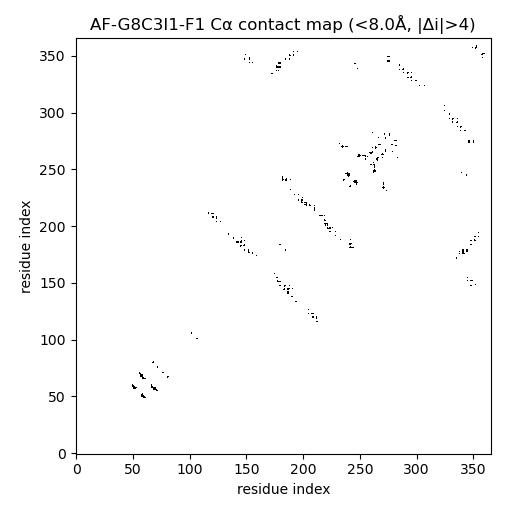.00 97.06 345 MET A O 1
ATOM 2760 N N . HIS A 1 346 ? -0.044 2.833 -8.266 1.00 96.81 346 HIS A N 1
ATOM 2761 C CA . HIS A 1 346 ? -1.373 2.226 -8.222 1.00 96.81 346 HIS A CA 1
ATOM 2762 C C . HIS A 1 346 ? -1.591 1.430 -6.924 1.00 96.81 346 HIS A C 1
ATOM 2764 O O . HIS A 1 346 ? -2.598 1.624 -6.244 1.00 96.81 346 HIS A O 1
ATOM 2770 N N . ILE A 1 347 ? -0.615 0.607 -6.526 1.00 97.81 347 ILE A N 1
ATOM 2771 C CA . ILE A 1 347 ? -0.658 -0.149 -5.262 1.00 97.81 347 ILE A CA 1
ATOM 2772 C C . ILE A 1 347 ? -0.707 0.808 -4.061 1.00 97.81 347 ILE A C 1
ATOM 2774 O O . ILE A 1 347 ? -1.524 0.637 -3.156 1.00 97.81 347 ILE A O 1
ATOM 2778 N N . ALA A 1 348 ? 0.125 1.853 -4.061 1.00 97.75 348 ALA A N 1
ATOM 2779 C CA . ALA A 1 348 ? 0.151 2.846 -2.990 1.00 97.75 348 ALA A CA 1
ATOM 2780 C C . ALA A 1 348 ? -1.170 3.624 -2.879 1.00 97.75 348 ALA A C 1
ATOM 2782 O O . ALA A 1 348 ? -1.697 3.802 -1.779 1.00 97.75 348 ALA A O 1
ATOM 2783 N N . LYS A 1 349 ? -1.750 4.027 -4.016 1.00 96.88 349 LYS A N 1
ATOM 2784 C CA . LYS A 1 349 ? -3.087 4.629 -4.088 1.00 96.88 349 LYS A CA 1
ATOM 2785 C C . LYS A 1 349 ? -4.140 3.702 -3.485 1.00 96.88 349 LYS A C 1
ATOM 2787 O O . LYS A 1 349 ? -4.968 4.167 -2.700 1.00 96.88 349 LYS A O 1
ATOM 2792 N N . TRP A 1 350 ? -4.113 2.414 -3.826 1.00 97.00 350 TRP A N 1
ATOM 2793 C CA . TRP A 1 350 ? -5.050 1.436 -3.279 1.00 97.00 350 TRP A CA 1
ATOM 2794 C C . TRP A 1 350 ? -4.951 1.356 -1.751 1.00 97.00 350 TRP A C 1
ATOM 2796 O O . TRP A 1 350 ? -5.966 1.488 -1.067 1.00 97.00 350 TRP A O 1
ATOM 2806 N N . LEU A 1 351 ? -3.731 1.246 -1.207 1.00 96.69 351 LEU A N 1
ATOM 2807 C CA . LEU A 1 351 ? -3.495 1.213 0.242 1.00 96.69 351 LEU A CA 1
ATOM 2808 C C . LEU A 1 351 ? -4.052 2.467 0.927 1.00 96.69 351 LEU A C 1
ATOM 2810 O O . LEU A 1 351 ? -4.802 2.365 1.896 1.00 96.69 351 LEU A O 1
ATOM 2814 N N . LEU A 1 352 ? -3.736 3.652 0.400 1.00 96.06 352 LEU A N 1
ATOM 2815 C CA . LEU A 1 352 ? -4.214 4.926 0.945 1.00 96.06 352 LEU A CA 1
ATOM 2816 C C . LEU A 1 352 ? -5.741 5.055 0.883 1.00 96.06 352 LEU A C 1
ATOM 2818 O O . LEU A 1 352 ? -6.349 5.568 1.820 1.00 96.06 352 LEU A O 1
ATOM 2822 N N . THR A 1 353 ? -6.367 4.553 -0.182 1.00 94.56 353 THR A N 1
ATOM 2823 C CA . THR A 1 353 ? -7.832 4.539 -0.322 1.00 94.56 353 THR A CA 1
ATOM 2824 C C . THR A 1 353 ? -8.469 3.630 0.727 1.00 94.56 353 THR A C 1
ATOM 2826 O O . THR A 1 353 ? -9.420 4.034 1.390 1.00 94.56 353 THR A O 1
ATOM 2829 N N . LYS A 1 354 ? -7.910 2.431 0.958 1.00 93.44 354 LYS A N 1
ATOM 2830 C CA . LYS A 1 354 ? -8.395 1.513 2.004 1.00 93.44 354 LYS A CA 1
ATOM 2831 C C . LYS A 1 354 ? -8.249 2.074 3.418 1.00 93.44 354 LYS A C 1
ATOM 2833 O O . LYS A 1 354 ? -9.050 1.727 4.274 1.00 93.44 354 LYS A O 1
ATOM 2838 N N . MET A 1 355 ? -7.285 2.964 3.642 1.00 92.88 355 MET A N 1
ATOM 2839 C CA . MET A 1 355 ? -7.106 3.687 4.908 1.00 92.88 355 MET A CA 1
ATOM 2840 C C . MET A 1 355 ? -7.953 4.968 5.025 1.00 92.88 355 MET A C 1
ATOM 2842 O O . MET A 1 355 ? -7.792 5.724 5.983 1.00 92.88 355 MET A O 1
ATOM 2846 N N . GLY A 1 356 ? -8.796 5.279 4.032 1.00 91.06 356 GLY A N 1
ATOM 2847 C CA . GLY A 1 356 ? -9.580 6.520 3.999 1.00 91.06 356 GLY A CA 1
ATOM 2848 C C . GLY A 1 356 ? -8.739 7.796 3.846 1.00 91.06 356 GLY A C 1
ATOM 2849 O O . GLY A 1 356 ? -9.224 8.890 4.113 1.00 91.06 356 GLY A O 1
ATOM 2850 N N . GLN A 1 357 ? -7.474 7.677 3.425 1.00 91.38 357 GLN A N 1
ATOM 2851 C CA . GLN A 1 357 ? -6.546 8.807 3.252 1.00 91.38 357 GLN A CA 1
ATOM 2852 C C . GLN A 1 357 ? -6.680 9.493 1.886 1.00 91.38 357 GLN A C 1
ATOM 2854 O O . GLN A 1 357 ? -6.089 10.552 1.655 1.00 91.38 357 GLN A O 1
ATOM 2859 N N . LEU A 1 358 ? -7.437 8.879 0.975 1.00 91.94 358 LEU A N 1
ATOM 2860 C CA . LEU A 1 358 ? -7.825 9.417 -0.324 1.00 91.94 358 LEU A CA 1
ATOM 2861 C C . LEU A 1 358 ? -9.337 9.234 -0.473 1.00 91.94 358 LEU A C 1
ATOM 2863 O O . LEU A 1 358 ? -9.844 8.136 -0.250 1.00 91.94 358 LEU A O 1
ATOM 2867 N N . SER A 1 359 ? -10.055 10.299 -0.832 1.00 82.88 359 SER A N 1
ATOM 2868 C CA . SER A 1 359 ? -11.499 10.223 -1.056 1.00 82.88 359 SER A CA 1
ATOM 2869 C C . SER A 1 359 ? -11.811 9.492 -2.363 1.00 82.88 359 SER A C 1
ATOM 2871 O O . SER A 1 359 ? -11.253 9.810 -3.416 1.00 82.88 359 SER A O 1
ATOM 2873 N N . SER A 1 360 ? -12.732 8.529 -2.307 1.00 69.62 360 SER A N 1
ATOM 2874 C CA . SER A 1 360 ? -13.246 7.824 -3.489 1.00 69.62 360 SER A CA 1
ATOM 2875 C C . SER A 1 360 ? -14.044 8.751 -4.415 1.00 69.62 360 SER A C 1
ATOM 2877 O O . SER A 1 360 ? -13.973 8.612 -5.629 1.00 69.62 360 SER A O 1
ATOM 2879 N N . GLU A 1 361 ? -14.725 9.769 -3.878 1.00 60.22 361 GLU A N 1
ATOM 2880 C CA . GLU A 1 361 ? -15.592 10.665 -4.666 1.00 60.22 361 GLU A CA 1
ATOM 2881 C C . GLU A 1 361 ? -14.862 11.494 -5.731 1.00 60.22 361 GLU A C 1
ATOM 2883 O O . GLU A 1 361 ? -15.441 11.822 -6.767 1.00 60.22 361 GLU A O 1
ATOM 2888 N N . LYS A 1 362 ? -13.582 11.836 -5.525 1.00 57.06 362 LYS A N 1
ATOM 2889 C CA . LYS A 1 362 ? -12.798 12.527 -6.566 1.00 57.06 362 LYS A CA 1
ATOM 2890 C C . LYS A 1 362 ? -12.383 11.594 -7.708 1.00 57.06 362 LYS A C 1
ATOM 2892 O O . LYS A 1 362 ? -11.946 12.083 -8.746 1.00 57.06 362 LYS A O 1
ATOM 2897 N N . LEU A 1 363 ? -12.507 10.277 -7.533 1.00 54.44 363 LEU A N 1
ATOM 2898 C CA . LEU A 1 363 ? -12.136 9.279 -8.535 1.00 54.44 363 LEU A CA 1
ATOM 2899 C C . LEU A 1 363 ? -13.285 8.918 -9.485 1.00 54.44 363 LEU A C 1
ATOM 2901 O O . LEU A 1 363 ? -12.998 8.535 -10.615 1.00 54.44 363 LEU A O 1
ATOM 2905 N N . GLU A 1 364 ? -14.542 9.087 -9.065 1.00 50.72 364 GLU A N 1
ATOM 2906 C CA . GLU A 1 364 ? -15.732 8.693 -9.842 1.00 50.72 364 GLU A CA 1
ATOM 2907 C C . GLU A 1 364 ? -16.329 9.810 -10.715 1.00 50.72 364 GLU A C 1
ATOM 2909 O O . GLU A 1 364 ? -17.240 9.554 -11.492 1.00 50.72 364 GLU A O 1
ATOM 2914 N N . ARG A 1 365 ? -15.828 11.054 -10.656 1.00 51.84 365 ARG A N 1
ATOM 2915 C CA . ARG A 1 365 ? -16.293 12.149 -11.542 1.00 51.84 365 ARG A CA 1
ATOM 2916 C C . ARG A 1 365 ? -15.700 12.091 -12.966 1.00 51.84 365 ARG A C 1
ATOM 2918 O O . ARG A 1 365 ? -15.384 13.132 -13.543 1.00 51.84 365 ARG A O 1
ATOM 2925 N N . LYS A 1 366 ? -15.534 10.892 -13.521 1.00 43.91 366 LYS A N 1
ATOM 2926 C CA . LYS A 1 366 ? -15.211 10.621 -14.933 1.00 43.91 366 LYS A CA 1
ATOM 2927 C C . LYS A 1 366 ? -16.287 9.724 -15.515 1.00 43.91 366 LYS A C 1
ATOM 2929 O O . LYS A 1 366 ? -16.518 9.853 -16.736 1.00 43.91 366 LYS A O 1
#

Organism: NCBI:txid1116213

Solvent-accessible surface area (backbone atoms only — not comparable to full-atom values): 23131 Å² total; per-residue (Å²): 141,85,87,81,85,83,80,81,84,72,89,78,80,75,82,80,72,76,86,63,96,70,87,79,78,81,75,80,74,82,81,83,79,79,84,78,90,74,78,100,68,87,89,71,80,85,50,83,86,44,45,50,78,67,83,89,33,57,46,49,67,50,97,92,54,85,69,63,74,52,78,87,62,85,100,54,98,72,88,71,86,81,82,85,82,82,87,78,96,71,96,86,77,82,78,70,81,66,70,88,70,63,56,66,66,61,55,54,50,54,50,55,51,50,55,51,31,54,53,52,55,51,50,55,54,51,54,51,50,53,50,52,54,56,50,47,59,65,43,60,85,34,42,68,35,32,50,53,45,53,51,43,42,48,54,54,53,49,60,62,65,71,62,56,91,81,74,82,74,75,63,80,81,71,65,85,72,69,70,80,52,40,62,22,43,37,22,49,51,51,53,50,57,49,53,51,52,52,41,57,45,49,28,53,51,40,53,51,49,35,65,53,64,77,48,94,61,82,78,54,73,54,93,64,64,92,64,48,63,62,51,52,52,52,23,41,55,75,24,32,42,54,81,50,75,6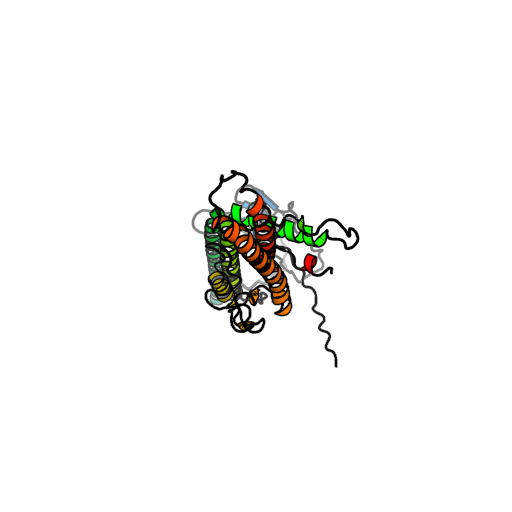7,47,84,50,44,85,94,50,78,68,81,50,81,81,30,56,41,52,40,46,50,71,92,62,29,62,56,51,86,53,39,98,46,74,65,62,50,51,53,55,47,48,56,30,49,55,41,46,51,51,37,53,51,49,53,54,51,45,51,53,64,60,54,61,75,75,75,76,76,98,72,80,89,72,93,71,74,72,78,77,56,82,61,60,60,61,39,50,51,54,31,49,49,43,48,31,52,54,52,44,43,44,51,46,42,54,36,40,76,69,66,76,42,73,66,73,80,70,68,83,117

Radius of gyration: 34.86 Å; Cα contacts (8 Å, |Δi|>4): 217; chains: 1; bounding box: 99×51×95 Å

Secondary structure (DSSP, 8-state):
------PPPP----GGGSSS-----------------SS----PPPPTTSEEEETTEEEE--TTS--------TT-----------------------GGG--HHHHHHHHHHHHHHHHHHHHHHHHHHHHHHHHHHHHHTTHHHHHHHHHHHHHHHHHHHS--TT-TTS-GGG----PPPHHHHHHHHHHHHHHHHHHHHHHHHHHHHHHHH-S-------SS-TTHHHHHHHHHHHTTTTTSS--SS-TT-----GGGGGGT-SGGGSTTTTTSSSHHHHHHHHHHHHHHHHHHHHHHHHHHHHHHHTTSS--S---S-GGGGSTTHHHHHHHHHHHHHHHHHHHHHHHHHHTTSS-GGGTS--

Mean predicted aligned error: 15.97 Å